Protein AF-A0AAD5S3K3-F1 (afdb_monomer_lite)

Sequence (196 aa):
MSADILSKPPIPPQQTPFTPPDTGQHVPLSAIPPQHDPLNHQQQPRWADSSSSDEHKKLSHRLLQLDYTEKLPLEAVPLVRHLLADLIRTTDALRRVRTDLDISYRDAKQAKDQVTPYKLEIARLTAENNHLHSDIIKLADERDARERRASQMARRLESQVADLRFMASQYAHRVEIEQKRVEESRQKAEEALAKL

Organism: NCBI:txid64517

pLDDT: mean 82.3, std 21.87, range [39.06, 98.75]

InterPro domains:
  IPR051877 Centriole and Basal Body Structural Protein [PTHR20544] (50-195)

Structure (mmCIF, N/CA/C/O backbone):
data_AF-A0AAD5S3K3-F1
#
_entry.id   AF-A0AAD5S3K3-F1
#
loop_
_atom_site.group_PDB
_atom_site.id
_atom_site.type_symbol
_atom_site.label_atom_id
_atom_site.label_alt_id
_atom_site.label_comp_id
_atom_site.label_asym_id
_atom_site.label_entity_id
_atom_site.label_seq_id
_atom_site.pdbx_PDB_ins_code
_atom_site.Cartn_x
_atom_site.Cartn_y
_atom_site.Cartn_z
_atom_site.occupancy
_atom_site.B_iso_or_equiv
_atom_site.auth_seq_id
_atom_site.auth_comp_id
_atom_site.auth_asym_id
_atom_site.auth_atom_id
_atom_site.pdbx_PDB_model_num
ATOM 1 N N . MET A 1 1 ? -10.609 23.664 39.325 1.00 44.19 1 MET A N 1
ATOM 2 C CA . MET A 1 1 ? -9.762 24.418 38.379 1.00 44.19 1 MET A CA 1
ATOM 3 C C . MET A 1 1 ? -8.649 23.496 37.909 1.00 44.19 1 MET A C 1
ATOM 5 O O . MET A 1 1 ? -7.617 23.419 38.557 1.00 44.19 1 MET A O 1
ATOM 9 N N . SER A 1 2 ? -8.879 22.750 36.832 1.00 42.28 2 SER A N 1
ATOM 10 C CA . SER A 1 2 ? -7.833 21.976 36.156 1.00 42.28 2 SER A CA 1
ATOM 11 C C . SER A 1 2 ? -8.146 22.070 34.674 1.00 42.28 2 SER A C 1
ATOM 13 O O . SER A 1 2 ? -9.190 21.599 34.235 1.00 42.28 2 SER A O 1
ATOM 15 N N . ALA A 1 3 ? -7.318 22.845 33.983 1.00 44.66 3 ALA A N 1
ATOM 16 C CA . ALA A 1 3 ? -7.514 23.250 32.607 1.00 44.66 3 ALA A CA 1
ATOM 17 C C . ALA A 1 3 ? -7.215 22.102 31.639 1.00 44.66 3 ALA A C 1
ATOM 19 O O . ALA A 1 3 ? -6.329 21.280 31.877 1.00 44.66 3 ALA A O 1
ATOM 20 N N . ASP A 1 4 ? -7.985 22.113 30.557 1.00 47.34 4 ASP A N 1
ATOM 21 C CA . ASP A 1 4 ? -7.918 21.272 29.373 1.00 47.34 4 ASP A CA 1
ATOM 22 C C . ASP A 1 4 ? -6.494 20.969 28.894 1.00 47.34 4 ASP A C 1
ATOM 24 O O . ASP A 1 4 ? -5.753 21.850 28.455 1.00 47.34 4 ASP A O 1
ATOM 28 N N . ILE A 1 5 ? -6.148 19.681 28.878 1.00 48.06 5 ILE A N 1
ATOM 29 C CA . ILE A 1 5 ? -5.064 19.169 28.040 1.00 48.06 5 ILE A CA 1
ATOM 30 C C . ILE A 1 5 ? -5.692 18.862 26.682 1.00 48.06 5 ILE A C 1
ATOM 32 O O . ILE A 1 5 ? -6.222 17.780 26.432 1.00 48.06 5 ILE A O 1
ATOM 36 N N . LEU A 1 6 ? -5.676 19.879 25.824 1.00 46.81 6 LEU A N 1
ATOM 37 C CA . LEU A 1 6 ? -6.082 19.820 24.429 1.00 46.81 6 LEU A CA 1
ATOM 38 C C . LEU A 1 6 ? -5.172 18.824 23.686 1.00 46.81 6 LEU A C 1
ATOM 40 O O . LEU A 1 6 ? -4.067 19.163 23.260 1.00 46.81 6 LEU A O 1
ATOM 44 N N . SER A 1 7 ? -5.628 17.576 23.568 1.00 48.81 7 SER A N 1
ATOM 45 C CA . SER A 1 7 ? -4.965 16.530 22.787 1.00 48.81 7 SER A CA 1
ATOM 46 C C . SER A 1 7 ? -5.093 16.871 21.303 1.00 48.81 7 SER A C 1
ATOM 48 O O . SER A 1 7 ? -6.134 16.679 20.674 1.00 48.81 7 SER A O 1
ATOM 50 N N . LYS A 1 8 ? -4.042 17.487 20.767 1.00 52.31 8 LYS A N 1
ATOM 51 C CA . LYS A 1 8 ? -3.925 17.867 19.361 1.00 52.31 8 LYS A CA 1
ATOM 52 C C . LYS A 1 8 ? -3.814 16.580 18.521 1.00 52.31 8 LYS A C 1
ATOM 54 O O . LYS A 1 8 ? -2.987 15.734 18.863 1.00 52.31 8 LYS A O 1
ATOM 59 N N . PRO A 1 9 ? -4.613 16.397 17.453 1.00 57.91 9 PRO A N 1
ATOM 60 C CA . PRO A 1 9 ? -4.552 15.188 16.636 1.00 57.91 9 PRO A CA 1
ATOM 61 C C . PRO A 1 9 ? -3.184 15.051 15.945 1.00 57.91 9 PRO A C 1
ATOM 63 O O . PRO A 1 9 ? -2.544 16.069 15.652 1.00 57.91 9 PRO A O 1
ATOM 66 N N . PRO A 1 10 ? -2.725 13.812 15.680 1.00 53.84 10 PRO A N 1
ATOM 67 C CA . PRO A 1 10 ? -1.446 13.569 15.031 1.00 53.84 10 PRO A CA 1
ATOM 68 C C . PRO A 1 10 ? -1.464 14.184 13.632 1.00 53.84 10 PRO A C 1
ATOM 70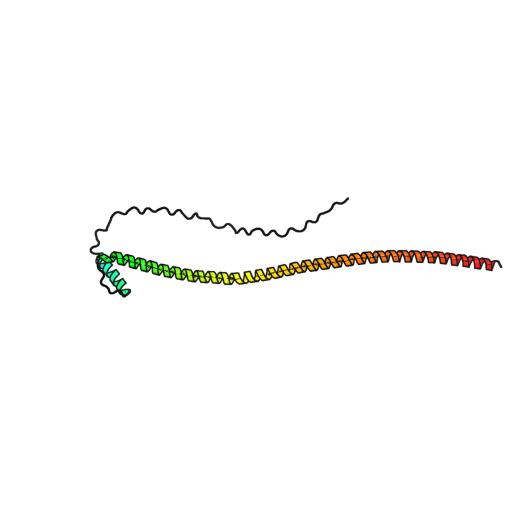 O O . PRO A 1 10 ? -2.366 13.944 12.830 1.00 53.84 10 PRO A O 1
ATOM 73 N N . ILE A 1 11 ? -0.466 15.023 13.367 1.00 55.50 11 ILE A N 1
ATOM 74 C CA . ILE A 1 11 ? -0.255 15.668 12.074 1.00 55.50 11 ILE A CA 1
ATOM 75 C C . ILE A 1 11 ? -0.030 14.547 11.041 1.00 55.50 11 ILE A C 1
ATOM 77 O O . ILE A 1 11 ? 0.817 13.684 11.288 1.00 55.50 11 ILE A O 1
ATOM 81 N N . PRO A 1 12 ? -0.765 14.517 9.913 1.00 58.84 12 PRO A N 1
ATOM 82 C CA . PRO A 1 12 ? -0.510 13.541 8.858 1.00 58.84 12 PRO A CA 1
ATOM 83 C C . PRO A 1 12 ? 0.934 13.700 8.362 1.00 58.84 12 PRO A C 1
ATOM 85 O O . PRO A 1 12 ? 1.428 14.832 8.333 1.00 58.84 12 PRO A O 1
ATOM 88 N N . PRO A 1 13 ? 1.631 12.616 7.973 1.00 49.97 13 PRO A N 1
ATOM 89 C CA . PRO A 1 13 ? 2.975 12.736 7.429 1.00 49.97 13 PRO A CA 1
ATOM 90 C C . PRO A 1 13 ? 2.912 13.663 6.215 1.00 49.97 13 PRO A C 1
ATOM 92 O O . PRO A 1 13 ? 2.306 13.334 5.195 1.00 49.97 13 PRO A O 1
ATOM 95 N N . GLN A 1 14 ? 3.485 14.861 6.357 1.00 47.44 14 GLN A N 1
ATOM 96 C CA . GLN A 1 14 ? 3.647 15.771 5.238 1.00 47.44 14 GLN A CA 1
ATOM 97 C C . GLN A 1 14 ? 4.485 15.032 4.203 1.00 47.44 14 GLN A C 1
ATOM 99 O O . GLN A 1 14 ? 5.619 14.643 4.481 1.00 47.44 14 GLN A O 1
ATOM 104 N N . GLN A 1 15 ? 3.900 14.802 3.030 1.00 45.19 15 GLN A N 1
ATOM 105 C CA . GLN A 1 15 ? 4.637 14.375 1.855 1.00 45.19 15 GLN A CA 1
ATOM 106 C C . GLN A 1 15 ? 5.642 15.486 1.556 1.00 45.19 15 GLN A C 1
ATOM 108 O O . GLN A 1 15 ? 5.301 16.513 0.971 1.00 45.19 15 GLN A O 1
ATOM 113 N N . THR A 1 16 ? 6.872 15.321 2.032 1.00 51.53 16 THR A N 1
ATOM 114 C CA . THR A 1 16 ? 7.981 16.168 1.616 1.00 51.53 16 THR A CA 1
ATOM 115 C C . THR A 1 16 ? 8.111 16.017 0.104 1.00 51.53 16 THR A C 1
ATOM 117 O O . THR A 1 16 ? 8.135 14.874 -0.370 1.00 51.53 16 THR A O 1
ATOM 120 N N . PRO A 1 17 ? 8.192 17.117 -0.664 1.00 44.91 17 PRO A N 1
ATOM 121 C CA . PRO A 1 17 ? 8.503 17.031 -2.079 1.00 44.91 17 PRO A CA 1
ATOM 122 C C . PRO A 1 17 ? 9.791 16.229 -2.217 1.00 44.91 17 PRO A C 1
ATOM 124 O O . PRO A 1 17 ? 10.783 16.524 -1.551 1.00 44.91 17 PRO A O 1
ATOM 127 N N . PHE A 1 18 ? 9.751 15.182 -3.031 1.00 43.97 18 PHE A N 1
ATOM 128 C CA . PHE A 1 18 ? 10.915 14.373 -3.346 1.00 43.97 18 PHE A CA 1
ATOM 129 C C . PHE A 1 18 ? 11.898 15.272 -4.108 1.00 43.97 18 PHE A C 1
ATOM 131 O O . PHE A 1 18 ? 11.787 15.440 -5.320 1.00 43.97 18 PHE A O 1
ATOM 138 N N . THR A 1 19 ? 12.813 15.928 -3.398 1.00 51.69 19 THR A N 1
ATOM 139 C CA . THR A 1 19 ? 13.957 16.599 -4.014 1.00 51.69 19 THR A CA 1
ATOM 140 C C . THR A 1 19 ? 14.969 15.520 -4.383 1.00 51.69 19 THR A C 1
ATOM 142 O O . THR A 1 19 ? 15.459 14.833 -3.481 1.00 51.69 19 THR A O 1
ATOM 145 N N . PRO A 1 20 ? 15.256 15.314 -5.680 1.00 54.66 20 PRO A N 1
ATOM 146 C CA . PRO A 1 20 ? 16.268 14.356 -6.097 1.00 54.66 20 PRO A CA 1
ATOM 147 C C . PRO A 1 20 ? 17.649 14.777 -5.566 1.00 54.66 20 PRO A C 1
ATOM 149 O O . PRO A 1 20 ? 17.893 15.974 -5.390 1.00 54.66 20 PRO A O 1
ATOM 152 N N . PRO A 1 21 ? 18.555 13.818 -5.304 1.00 47.62 21 PRO A N 1
ATOM 153 C CA . PRO A 1 21 ? 19.915 14.128 -4.896 1.00 47.62 21 PRO A CA 1
ATOM 154 C C . PRO A 1 21 ? 20.629 14.882 -6.021 1.00 47.62 21 PRO A C 1
ATOM 156 O O . PRO A 1 21 ? 20.781 14.377 -7.133 1.00 47.62 21 PRO A O 1
ATOM 159 N N . ASP A 1 22 ? 21.055 16.102 -5.699 1.00 50.47 22 ASP A N 1
ATOM 160 C CA . ASP A 1 22 ? 21.984 16.907 -6.482 1.00 50.47 22 ASP A CA 1
ATOM 161 C C . ASP A 1 22 ? 23.329 16.172 -6.528 1.00 50.47 22 ASP A C 1
ATOM 163 O O . ASP A 1 22 ? 24.124 16.163 -5.587 1.00 50.47 22 ASP A O 1
ATOM 167 N N . THR A 1 23 ? 23.532 15.413 -7.596 1.00 49.34 23 THR A N 1
ATOM 168 C CA . THR A 1 23 ? 24.811 14.799 -7.927 1.00 49.34 23 THR A CA 1
ATOM 169 C C . THR A 1 23 ? 24.951 14.852 -9.431 1.00 49.34 23 THR A C 1
ATOM 171 O O . THR A 1 23 ? 24.444 13.999 -10.154 1.00 49.34 23 THR A O 1
ATOM 174 N N . GLY A 1 24 ? 25.637 15.881 -9.910 1.00 41.97 24 GLY A N 1
ATOM 175 C CA . GLY A 1 24 ? 26.003 15.957 -11.314 1.00 41.97 24 GLY A CA 1
ATOM 176 C C . GLY A 1 24 ? 26.212 17.381 -11.767 1.00 41.97 24 GLY A C 1
ATOM 177 O O . GLY A 1 24 ? 25.356 17.945 -12.433 1.00 41.97 24 GLY A O 1
ATOM 178 N N . GLN A 1 25 ? 27.361 17.928 -11.378 1.00 42.56 25 GLN A N 1
ATOM 179 C CA . GLN A 1 25 ? 28.081 19.012 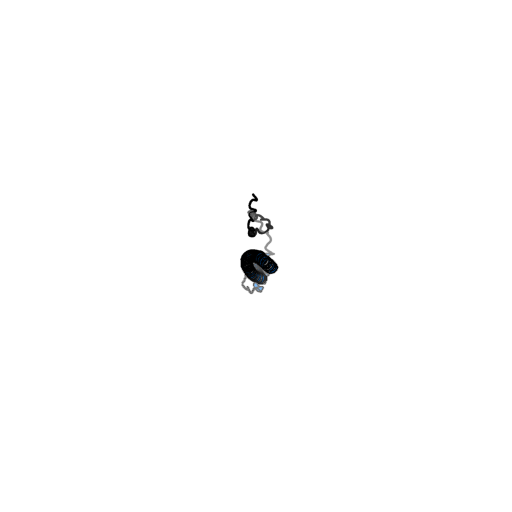-12.041 1.00 42.56 25 GLN A CA 1
ATOM 180 C C . GLN A 1 25 ? 27.477 19.388 -13.402 1.00 42.56 25 GLN A C 1
ATOM 182 O O . GLN A 1 25 ? 27.684 18.706 -14.406 1.00 42.56 25 GLN A O 1
ATOM 187 N N . HIS A 1 26 ? 26.762 20.512 -13.434 1.00 40.44 26 HIS A N 1
ATOM 188 C CA . HIS A 1 26 ? 26.520 21.232 -14.671 1.00 40.44 26 HIS A CA 1
ATOM 189 C C . HIS A 1 26 ? 27.881 21.725 -15.164 1.00 40.44 26 HIS A C 1
ATOM 191 O O . HIS A 1 26 ? 28.369 22.785 -14.775 1.00 40.44 26 HIS A O 1
ATOM 197 N N . VAL A 1 27 ? 28.524 20.913 -15.999 1.00 51.59 27 VAL A N 1
ATOM 198 C CA . VAL A 1 27 ? 29.587 21.387 -16.873 1.00 51.59 27 VAL A CA 1
ATOM 199 C C . VAL A 1 27 ? 28.895 22.358 -17.831 1.00 51.59 27 VAL A C 1
ATOM 201 O O . VAL A 1 27 ? 27.982 21.937 -18.549 1.00 51.59 27 VAL A O 1
ATOM 204 N N . PRO A 1 28 ? 29.227 23.661 -17.824 1.00 47.06 28 PRO A N 1
ATOM 205 C CA . PRO A 1 28 ? 28.701 24.560 -18.833 1.00 47.06 28 PRO A CA 1
ATOM 206 C C . PRO A 1 28 ? 29.144 24.015 -20.186 1.00 47.06 28 PRO A C 1
ATOM 208 O O . PRO A 1 28 ? 30.336 23.772 -20.395 1.00 47.06 28 PRO A O 1
ATOM 211 N N . LEU A 1 29 ? 28.164 23.780 -21.067 1.00 40.94 29 LEU A N 1
ATOM 212 C CA . LEU A 1 29 ? 28.399 23.446 -22.461 1.00 40.94 29 LEU A CA 1
ATOM 213 C C . LEU A 1 29 ? 29.378 24.491 -22.975 1.00 40.94 29 LEU A C 1
ATOM 215 O O . LEU A 1 29 ? 29.080 25.686 -23.018 1.00 40.94 29 LEU A O 1
ATOM 219 N N . SER A 1 30 ? 30.595 24.019 -23.197 1.00 43.72 30 SER A N 1
ATOM 220 C CA . SER A 1 30 ? 31.745 24.825 -23.521 1.00 43.72 30 SER A CA 1
ATOM 221 C C . SER A 1 30 ? 31.349 25.690 -24.699 1.00 43.72 30 SER A C 1
ATOM 223 O O . SER A 1 30 ? 30.876 25.176 -25.714 1.00 43.72 30 SER A O 1
ATOM 225 N N . ALA A 1 31 ? 31.512 27.001 -24.539 1.00 41.72 31 ALA A N 1
ATOM 226 C CA . ALA A 1 31 ? 31.626 27.898 -25.665 1.00 41.72 31 ALA A CA 1
ATOM 227 C C . ALA A 1 31 ? 32.596 27.231 -26.638 1.00 41.72 31 ALA A C 1
ATOM 229 O O . ALA A 1 31 ? 33.776 27.081 -26.327 1.00 41.72 31 ALA A O 1
ATOM 230 N N . ILE A 1 32 ? 32.068 26.736 -27.755 1.00 43.28 32 ILE A N 1
ATOM 231 C CA . ILE A 1 32 ? 32.880 26.282 -28.870 1.00 43.28 32 ILE A CA 1
ATOM 232 C C . ILE A 1 32 ? 33.626 27.548 -29.293 1.00 43.28 32 ILE A C 1
ATOM 234 O O . ILE A 1 32 ? 32.975 28.494 -29.748 1.00 43.28 32 ILE A O 1
ATOM 238 N N . PRO A 1 33 ? 34.948 27.645 -29.073 1.00 47.97 33 PRO A N 1
ATOM 239 C CA . PRO A 1 33 ? 35.683 28.757 -29.634 1.00 47.97 33 PRO A CA 1
ATOM 240 C C . PRO A 1 33 ? 35.519 28.658 -31.155 1.00 47.97 33 PRO A C 1
ATOM 242 O O . PRO A 1 33 ? 35.589 27.547 -31.692 1.00 47.97 33 PRO A O 1
ATOM 245 N N . PRO A 1 34 ? 35.305 29.768 -31.879 1.00 45.53 34 PRO A N 1
ATOM 246 C CA . PRO A 1 34 ? 35.515 29.742 -33.310 1.00 45.53 34 PRO A CA 1
ATOM 247 C C . PRO A 1 34 ? 37.000 29.437 -33.495 1.00 45.53 34 PRO A C 1
ATOM 249 O O . PRO A 1 34 ? 37.853 30.313 -33.343 1.00 45.53 34 PRO A O 1
ATOM 252 N N . GLN A 1 35 ? 37.331 28.178 -33.777 1.00 41.22 35 GLN A N 1
ATOM 253 C CA . GLN A 1 35 ? 38.582 27.885 -34.443 1.00 41.22 35 GLN A CA 1
ATOM 254 C C . GLN A 1 35 ? 38.435 28.494 -35.832 1.00 41.22 35 GLN A C 1
ATOM 256 O O . GLN A 1 35 ? 37.884 27.908 -36.757 1.00 41.22 35 GLN A O 1
ATOM 261 N N . HIS A 1 36 ? 38.857 29.754 -35.919 1.00 44.69 36 HIS A N 1
ATOM 262 C CA . HIS A 1 36 ? 39.497 30.277 -37.102 1.00 44.69 36 HIS A CA 1
ATOM 263 C C . HIS A 1 36 ? 40.530 29.230 -37.516 1.00 44.69 36 HIS A C 1
ATOM 265 O O . HIS A 1 36 ? 41.624 29.186 -36.956 1.00 44.69 36 HIS A O 1
ATOM 271 N N . ASP A 1 37 ? 40.173 28.380 -38.472 1.00 39.16 37 ASP A N 1
ATOM 272 C CA . ASP A 1 37 ? 41.176 27.841 -39.366 1.00 39.16 37 ASP A CA 1
ATOM 273 C C . ASP A 1 37 ? 41.722 29.059 -40.117 1.00 39.16 37 ASP A C 1
ATOM 275 O O . ASP A 1 37 ? 40.977 29.716 -40.860 1.00 39.16 37 ASP A O 1
ATOM 279 N N . PRO A 1 38 ? 42.983 29.461 -39.885 1.00 40.69 38 PRO A N 1
ATOM 280 C CA . PRO A 1 38 ? 43.587 30.445 -40.750 1.00 40.69 38 PRO A CA 1
ATOM 281 C C . PRO A 1 38 ? 43.571 29.841 -42.149 1.00 40.69 38 PRO A C 1
ATOM 283 O O . PRO A 1 38 ? 43.919 28.675 -42.336 1.00 40.69 38 PRO A O 1
ATOM 286 N N . LEU A 1 39 ? 43.152 30.654 -43.117 1.00 44.75 39 LEU A N 1
ATOM 287 C CA . LEU A 1 39 ? 43.499 30.519 -44.523 1.00 44.75 39 LEU A CA 1
ATOM 288 C C . LEU A 1 39 ? 44.917 29.948 -44.643 1.00 44.75 39 LEU A C 1
ATOM 290 O O . LEU A 1 39 ? 45.896 30.692 -44.623 1.00 44.75 39 LEU A O 1
ATOM 294 N N . ASN A 1 40 ? 45.027 28.627 -44.782 1.00 39.06 40 ASN A N 1
ATOM 295 C CA . ASN A 1 40 ? 46.266 27.990 -45.167 1.00 39.06 40 ASN A CA 1
ATOM 296 C C . ASN A 1 40 ? 46.374 28.204 -46.672 1.00 39.06 40 ASN A C 1
ATOM 298 O O . ASN A 1 40 ? 45.995 27.361 -47.488 1.00 39.06 40 ASN A O 1
ATOM 302 N N . HIS A 1 41 ? 46.813 29.409 -47.032 1.00 51.06 41 HIS A N 1
ATOM 303 C CA . HIS A 1 41 ? 47.397 29.642 -48.331 1.00 51.06 41 HIS A CA 1
ATOM 304 C C . HIS A 1 41 ? 48.533 28.633 -48.503 1.00 51.06 41 HIS A C 1
ATOM 306 O O . HIS A 1 41 ? 49.592 28.736 -47.896 1.00 51.06 41 HIS A O 1
ATOM 312 N N . GLN A 1 42 ? 48.283 27.691 -49.407 1.00 49.72 42 GLN A N 1
ATOM 313 C CA . GLN A 1 42 ? 49.223 27.432 -50.480 1.00 49.72 42 GLN A CA 1
ATOM 314 C C . GLN A 1 42 ? 50.591 26.926 -50.021 1.00 49.72 42 GLN A C 1
ATOM 316 O O . GLN A 1 42 ? 51.605 27.600 -50.153 1.00 49.72 42 GLN A O 1
ATOM 321 N N . GLN A 1 43 ? 50.632 25.651 -49.646 1.00 41.84 43 GLN A N 1
ATOM 322 C CA . GLN A 1 43 ? 51.747 24.796 -50.045 1.00 41.84 43 GLN A CA 1
ATOM 323 C C . GLN A 1 43 ? 51.184 23.514 -50.651 1.00 41.84 43 GLN A C 1
ATOM 325 O O . GLN A 1 43 ? 50.954 22.514 -49.976 1.00 41.84 43 GLN A O 1
ATOM 330 N N . GLN A 1 44 ? 50.934 23.564 -51.962 1.00 42.00 44 GLN A N 1
ATOM 331 C CA . GLN A 1 44 ? 50.888 22.348 -52.766 1.00 42.00 44 GLN A CA 1
ATOM 332 C C . GLN A 1 44 ? 52.272 21.683 -52.692 1.00 42.00 44 GLN A C 1
ATOM 334 O O . GLN A 1 44 ? 53.268 22.341 -53.012 1.00 42.00 44 GLN A O 1
ATOM 339 N N . PRO A 1 45 ? 52.378 20.398 -52.316 1.00 40.44 45 PRO A N 1
ATOM 340 C CA . PRO A 1 45 ? 53.629 19.672 -52.439 1.00 40.44 45 PRO A CA 1
ATOM 341 C C . PRO A 1 45 ? 53.950 19.501 -53.926 1.00 40.44 45 PRO A C 1
ATOM 343 O O . PRO A 1 45 ? 53.295 18.756 -54.654 1.00 40.44 45 PRO A O 1
ATOM 346 N N . ARG A 1 46 ? 54.971 20.226 -54.380 1.00 40.50 46 ARG A N 1
ATOM 347 C CA . ARG A 1 46 ? 55.499 20.224 -55.748 1.00 40.50 46 ARG A CA 1
ATOM 348 C C . ARG A 1 46 ? 56.300 18.939 -56.036 1.00 40.50 46 ARG A C 1
ATOM 350 O O . ARG A 1 46 ? 57.496 19.022 -56.295 1.00 40.50 46 ARG A O 1
ATOM 357 N N . TRP A 1 47 ? 55.675 17.759 -55.938 1.00 48.97 47 TRP A N 1
ATOM 358 C CA . TRP A 1 47 ? 56.302 16.469 -56.302 1.00 48.97 47 TRP A CA 1
ATOM 359 C C . TRP A 1 47 ? 55.343 15.366 -56.812 1.00 48.97 47 TRP A C 1
ATOM 361 O O . TRP A 1 47 ? 55.730 14.203 -56.904 1.00 48.97 47 TRP A O 1
ATOM 371 N N . ALA A 1 48 ? 54.102 15.681 -57.194 1.00 44.88 48 ALA A N 1
ATOM 372 C CA . ALA A 1 48 ? 53.077 14.658 -57.443 1.00 44.88 48 ALA A CA 1
ATOM 373 C C . ALA A 1 48 ? 53.132 13.902 -58.790 1.00 44.88 48 ALA A C 1
ATOM 375 O O . ALA A 1 48 ? 52.236 13.100 -59.036 1.00 44.88 48 ALA A O 1
ATOM 376 N N . ASP A 1 49 ? 54.151 14.054 -59.636 1.00 50.03 49 ASP A N 1
ATOM 377 C CA . ASP A 1 49 ? 54.122 13.382 -60.951 1.00 50.03 49 ASP A CA 1
ATOM 378 C C . ASP A 1 49 ? 54.518 11.895 -60.925 1.00 50.03 49 ASP A C 1
ATOM 380 O O . ASP A 1 49 ? 54.228 11.173 -61.872 1.00 50.03 49 ASP A O 1
ATOM 384 N N . SER A 1 50 ? 55.089 11.377 -59.827 1.00 45.50 50 SER A N 1
ATOM 385 C CA . SER A 1 50 ? 55.311 9.921 -59.664 1.00 45.50 50 SER A CA 1
ATOM 386 C C . SER A 1 50 ? 54.355 9.239 -58.677 1.00 45.50 50 SER A C 1
ATOM 388 O O . SER A 1 50 ? 54.055 8.064 -58.848 1.00 45.50 50 SER A O 1
ATOM 390 N N . SER A 1 51 ? 53.798 9.964 -57.698 1.00 56.16 51 SER A N 1
ATOM 391 C CA . SER A 1 51 ? 52.856 9.404 -56.705 1.00 56.16 51 SER A CA 1
ATOM 392 C C . SER A 1 51 ? 51.407 9.325 -57.223 1.00 56.16 51 SER A C 1
ATOM 394 O O . SER A 1 51 ? 50.644 8.438 -56.843 1.00 56.16 51 SER A O 1
ATOM 396 N N . SER A 1 52 ? 51.026 10.211 -58.155 1.00 62.97 52 SER A N 1
ATOM 397 C CA . SER A 1 52 ? 49.667 10.278 -58.722 1.00 62.97 52 SER A CA 1
ATOM 398 C C . SER A 1 52 ? 49.260 8.999 -59.472 1.00 62.97 52 SER A C 1
ATOM 400 O O . SER A 1 52 ? 48.113 8.565 -59.383 1.00 62.97 52 SER A O 1
ATOM 402 N N . SER A 1 53 ? 50.212 8.334 -60.143 1.00 75.06 53 SER A N 1
ATOM 403 C CA . SER A 1 53 ? 49.969 7.065 -60.850 1.00 75.06 53 SER A CA 1
ATOM 404 C C . SER A 1 53 ? 49.652 5.916 -59.888 1.00 75.06 53 SER A C 1
ATOM 406 O O . SER A 1 53 ? 48.741 5.125 -60.137 1.00 75.06 53 SER A O 1
ATOM 408 N N . ASP A 1 54 ? 50.358 5.835 -58.760 1.00 80.38 54 ASP A N 1
ATOM 409 C CA . ASP A 1 54 ? 50.150 4.768 -57.780 1.00 80.38 54 ASP A CA 1
ATOM 410 C C . ASP A 1 54 ? 48.860 4.975 -56.982 1.00 80.38 54 ASP A C 1
ATOM 412 O O . ASP A 1 54 ? 48.125 4.018 -56.735 1.00 80.38 54 ASP A O 1
ATOM 416 N N . GLU A 1 55 ? 48.521 6.220 -56.645 1.00 81.62 55 GLU A N 1
ATOM 417 C CA . GLU A 1 55 ? 47.233 6.558 -56.030 1.00 81.62 55 GLU A CA 1
ATOM 418 C C . GLU A 1 55 ? 46.054 6.332 -56.992 1.00 81.62 55 GLU A C 1
ATOM 420 O O . GLU A 1 55 ? 45.019 5.800 -56.579 1.00 81.62 55 GLU A O 1
ATOM 425 N N . HIS A 1 56 ? 46.221 6.638 -58.285 1.00 85.88 56 HIS A N 1
ATOM 426 C CA . HIS A 1 56 ? 45.237 6.327 -59.330 1.00 85.88 56 HIS A CA 1
ATOM 427 C C . HIS A 1 56 ? 45.003 4.816 -59.451 1.00 85.88 56 HIS A C 1
ATOM 429 O O . HIS A 1 56 ? 43.850 4.377 -59.445 1.00 85.88 56 HIS A O 1
ATOM 435 N N . LYS A 1 57 ? 46.067 3.999 -59.470 1.00 86.62 57 LYS A N 1
ATOM 436 C CA . LYS A 1 57 ? 45.960 2.529 -59.511 1.00 86.62 57 LYS A CA 1
ATOM 437 C C . LYS A 1 57 ? 45.290 1.960 -58.262 1.00 86.62 57 LYS A C 1
ATOM 439 O O . LYS A 1 57 ? 44.425 1.097 -58.390 1.00 86.62 57 LYS A O 1
ATOM 444 N N . LYS A 1 58 ? 45.647 2.439 -57.064 1.00 88.88 58 LYS A N 1
ATOM 445 C CA . LYS A 1 58 ? 45.027 1.998 -55.799 1.00 88.88 58 LYS A CA 1
ATOM 446 C C . LYS A 1 58 ? 43.538 2.326 -55.758 1.00 88.88 58 LYS A C 1
ATOM 448 O O . LYS A 1 58 ? 42.737 1.467 -55.393 1.00 88.88 58 LYS A O 1
ATOM 453 N N . LEU A 1 59 ? 43.161 3.547 -56.146 1.00 89.88 59 LEU A N 1
ATOM 454 C CA . LEU A 1 59 ? 41.761 3.961 -56.197 1.00 89.88 59 LEU A CA 1
ATOM 455 C C . LEU A 1 59 ? 40.989 3.164 -57.253 1.00 89.88 59 LEU A C 1
ATOM 457 O O . LEU A 1 59 ? 39.919 2.652 -56.946 1.00 89.88 59 LEU A O 1
ATOM 461 N N . SER A 1 60 ? 41.556 2.986 -58.447 1.00 87.81 60 SER A N 1
ATOM 462 C CA . SER A 1 60 ? 40.948 2.191 -59.522 1.00 87.81 60 SER A CA 1
ATOM 463 C C . SER A 1 60 ? 40.767 0.728 -59.118 1.00 87.81 60 SER A C 1
ATOM 465 O O . SER A 1 60 ? 39.715 0.152 -59.360 1.00 87.81 60 SER A O 1
ATOM 467 N N . HIS A 1 61 ? 41.750 0.130 -58.437 1.00 90.31 61 HIS A N 1
ATOM 468 C CA . HIS A 1 61 ? 41.631 -1.231 -57.913 1.00 90.31 61 HIS A CA 1
ATOM 469 C C . HIS A 1 61 ? 40.535 -1.340 -56.846 1.00 90.31 61 HIS A C 1
ATOM 471 O O . HIS A 1 61 ? 39.759 -2.288 -56.853 1.00 90.31 61 HIS A O 1
ATOM 477 N N . ARG A 1 62 ? 40.431 -0.354 -55.951 1.00 90.31 62 ARG A N 1
ATOM 478 C CA . ARG A 1 62 ? 39.401 -0.323 -54.905 1.00 90.31 62 ARG A CA 1
ATOM 479 C C . ARG A 1 62 ? 37.998 -0.084 -55.462 1.00 90.31 62 ARG A C 1
ATOM 481 O O . ARG A 1 62 ? 37.044 -0.653 -54.953 1.00 90.31 62 ARG A O 1
ATOM 488 N N . LEU A 1 63 ? 37.872 0.737 -56.501 1.00 90.94 63 LEU A N 1
ATOM 489 C CA . LEU A 1 63 ? 36.627 0.935 -57.242 1.00 90.94 63 LEU A CA 1
ATOM 490 C C . LEU A 1 63 ? 36.232 -0.335 -58.001 1.00 90.94 63 LEU A C 1
ATOM 492 O O . LEU A 1 63 ? 35.076 -0.734 -57.935 1.00 90.94 63 LEU A O 1
ATOM 496 N N . LEU A 1 64 ? 37.198 -1.027 -58.609 1.00 90.44 64 LEU A N 1
ATOM 497 C CA . LEU A 1 64 ? 36.975 -2.320 -59.253 1.00 90.44 64 LEU A CA 1
ATOM 498 C C . LEU A 1 64 ? 36.506 -3.393 -58.258 1.00 90.44 64 LEU A C 1
ATOM 500 O O . LEU A 1 64 ? 35.639 -4.186 -58.591 1.00 90.44 64 LEU A O 1
ATOM 504 N N . GLN A 1 65 ? 37.027 -3.397 -57.026 1.00 91.44 65 GLN A N 1
ATOM 505 C CA . GLN A 1 65 ? 36.535 -4.266 -55.941 1.00 91.44 65 GLN A CA 1
ATOM 506 C C . GLN A 1 65 ? 35.096 -3.946 -55.502 1.00 91.44 65 GLN A C 1
ATOM 508 O O . GLN A 1 65 ? 34.464 -4.765 -54.842 1.00 91.44 65 GLN A O 1
ATOM 513 N N . LEU A 1 66 ? 34.603 -2.751 -55.825 1.00 90.25 66 LEU A N 1
ATOM 514 C CA . LEU A 1 66 ? 33.225 -2.311 -55.606 1.00 90.25 66 LEU A CA 1
ATOM 515 C C . LEU A 1 66 ? 32.389 -2.411 -56.898 1.00 90.25 66 LEU A C 1
ATOM 517 O O . LEU A 1 66 ? 31.333 -1.791 -56.983 1.00 90.25 66 LEU A O 1
ATOM 521 N N . ASP A 1 67 ? 32.884 -3.152 -57.897 1.00 90.69 67 ASP A N 1
ATOM 522 C CA . ASP A 1 67 ? 32.285 -3.369 -59.219 1.00 90.69 67 ASP A CA 1
ATOM 523 C C . ASP A 1 67 ? 32.123 -2.104 -60.088 1.00 90.69 67 ASP A C 1
ATOM 525 O O . ASP A 1 67 ? 31.402 -2.106 -61.087 1.00 90.69 67 ASP A O 1
ATOM 529 N N . TYR A 1 68 ? 32.849 -1.024 -59.780 1.00 91.50 68 TYR A N 1
ATOM 530 C CA . TYR A 1 68 ? 32.938 0.145 -60.657 1.00 91.50 68 TYR A CA 1
ATOM 531 C C . TYR A 1 68 ? 34.018 -0.072 -61.726 1.00 91.50 68 TYR A C 1
ATOM 533 O O . TYR A 1 68 ? 35.217 -0.021 -61.445 1.00 91.50 68 TYR A O 1
ATOM 541 N N . THR A 1 69 ? 33.598 -0.287 -62.976 1.00 88.38 69 THR A N 1
ATOM 542 C CA . THR A 1 69 ? 34.489 -0.591 -64.116 1.00 88.38 69 THR A CA 1
ATOM 543 C C . THR A 1 69 ? 34.772 0.605 -65.036 1.00 88.38 69 THR A C 1
ATOM 545 O O . THR A 1 69 ? 35.400 0.451 -66.085 1.00 88.38 69 THR A O 1
ATOM 548 N N . GLU A 1 70 ? 34.281 1.797 -64.694 1.00 86.94 70 GLU A N 1
ATOM 549 C CA . GLU A 1 70 ? 34.406 2.999 -65.525 1.00 86.94 70 GLU A CA 1
ATOM 550 C C . GLU A 1 70 ? 35.837 3.565 -65.538 1.00 86.94 70 GLU A C 1
ATOM 552 O O . GLU A 1 70 ? 36.576 3.500 -64.552 1.00 86.94 70 GLU A O 1
ATOM 557 N N . LYS A 1 71 ? 36.249 4.148 -66.673 1.00 83.44 71 LYS A N 1
ATOM 558 C CA . LYS A 1 71 ? 37.582 4.753 -66.818 1.00 83.44 71 LYS A CA 1
ATOM 559 C C . LYS A 1 71 ? 37.650 6.079 -66.055 1.00 83.44 71 LYS A C 1
ATOM 561 O O . LYS A 1 71 ? 36.997 7.044 -66.440 1.00 83.44 71 LYS A O 1
ATOM 566 N N . LEU A 1 72 ? 38.494 6.141 -65.026 1.00 84.38 72 LEU A N 1
ATOM 567 C CA . LEU A 1 72 ? 38.683 7.332 -64.196 1.00 84.38 72 LEU A CA 1
ATOM 568 C C . LEU A 1 72 ? 39.787 8.256 -64.761 1.00 84.38 72 LEU A C 1
ATOM 570 O O . LEU A 1 72 ? 40.940 7.818 -64.849 1.00 84.38 72 LEU A O 1
ATOM 574 N N . PRO A 1 73 ? 39.494 9.527 -65.104 1.00 87.12 73 PRO A N 1
ATOM 575 C CA . PRO A 1 73 ? 40.526 10.494 -65.476 1.00 87.12 73 PRO A CA 1
ATOM 576 C C . PRO A 1 73 ? 41.405 10.878 -64.274 1.00 87.12 73 PRO A C 1
ATOM 578 O O . PRO A 1 73 ? 40.929 10.972 -63.142 1.00 87.12 73 PRO A O 1
ATOM 581 N N . LEU A 1 74 ? 42.693 11.140 -64.527 1.00 84.94 74 LEU A N 1
ATOM 582 C CA . LEU A 1 74 ? 43.694 11.478 -63.498 1.00 84.94 74 LEU A CA 1
ATOM 583 C C . LEU A 1 74 ? 43.313 12.717 -62.668 1.00 84.94 74 LEU A C 1
ATOM 585 O O . LEU A 1 74 ? 43.568 12.756 -61.468 1.00 84.94 74 LEU A O 1
ATOM 589 N N . GLU A 1 75 ? 42.641 13.692 -63.279 1.00 88.81 75 GLU A N 1
ATOM 590 C CA . GLU A 1 75 ? 42.204 14.934 -62.626 1.00 88.81 75 GLU A CA 1
ATOM 591 C C . GLU A 1 75 ? 41.097 14.710 -61.580 1.00 88.81 75 GLU A C 1
ATOM 593 O O . GLU A 1 75 ? 40.999 15.452 -60.604 1.00 88.81 75 GLU A O 1
ATOM 598 N N . ALA A 1 76 ? 40.284 13.659 -61.742 1.00 87.25 76 ALA A N 1
ATOM 599 C CA . ALA A 1 76 ? 39.165 13.353 -60.848 1.00 87.25 76 ALA A CA 1
ATOM 600 C C . ALA A 1 76 ? 39.568 12.504 -59.628 1.00 87.25 76 ALA A C 1
ATOM 602 O O . ALA A 1 76 ? 38.808 12.416 -58.660 1.00 87.25 76 ALA A O 1
ATOM 603 N N . VAL A 1 77 ? 40.768 11.906 -59.639 1.00 88.69 77 VAL A N 1
ATOM 604 C CA . VAL A 1 77 ? 41.309 11.058 -58.558 1.00 88.69 77 VAL A CA 1
ATOM 605 C C . VAL A 1 77 ? 41.178 11.680 -57.165 1.00 88.69 77 VAL A C 1
ATOM 607 O O . VAL A 1 77 ? 40.647 11.003 -56.278 1.00 88.69 77 VAL A O 1
ATOM 610 N N . PRO A 1 78 ? 41.617 12.932 -56.909 1.00 88.56 78 PRO A N 1
ATOM 611 C CA . PRO A 1 78 ? 41.516 13.505 -55.574 1.00 88.56 78 PRO A CA 1
ATOM 612 C C . PRO A 1 78 ? 40.062 13.621 -55.116 1.00 88.56 78 PRO A C 1
ATOM 614 O O . PRO A 1 78 ? 39.769 13.256 -53.982 1.00 88.56 78 PRO A O 1
ATOM 617 N N . LEU A 1 79 ? 39.140 14.069 -55.969 1.00 90.94 79 LEU A N 1
ATOM 618 C CA . LEU A 1 79 ? 37.733 14.233 -55.597 1.00 90.94 79 LEU A CA 1
ATOM 619 C C . LEU A 1 79 ? 37.072 12.885 -55.280 1.00 90.94 79 LEU A C 1
ATOM 621 O O . LEU A 1 79 ? 36.479 12.725 -54.214 1.00 90.94 79 LEU A O 1
ATOM 625 N N . VAL A 1 80 ? 37.235 11.897 -56.163 1.00 92.62 80 VAL A N 1
ATOM 626 C CA . VAL A 1 80 ? 36.650 10.559 -55.984 1.00 92.62 80 VAL A CA 1
ATOM 627 C C . VAL A 1 80 ? 37.206 9.874 -54.735 1.00 92.62 80 VAL A C 1
ATOM 629 O O . VAL A 1 80 ? 36.459 9.223 -54.007 1.00 92.62 80 VAL A O 1
ATOM 632 N N . ARG A 1 81 ? 38.488 10.081 -54.412 1.00 89.81 81 ARG A N 1
ATOM 633 C CA . ARG A 1 81 ? 39.083 9.586 -53.163 1.00 89.81 81 ARG A CA 1
ATOM 634 C C . ARG A 1 81 ? 38.401 10.171 -51.923 1.00 89.81 81 ARG A C 1
ATOM 636 O O . ARG A 1 81 ? 38.128 9.419 -50.989 1.00 89.81 81 ARG A O 1
ATOM 643 N N . HIS A 1 82 ? 38.148 11.481 -51.891 1.00 94.06 82 HIS A N 1
ATOM 644 C CA . HIS A 1 82 ? 37.470 12.114 -50.752 1.00 94.06 82 HIS A CA 1
ATOM 645 C C . HIS A 1 82 ? 36.020 11.637 -50.637 1.00 94.06 82 HIS A C 1
ATOM 647 O O . HIS A 1 82 ? 35.608 11.241 -49.552 1.00 94.06 82 HIS A O 1
ATOM 653 N N . LEU A 1 83 ? 35.289 11.563 -51.754 1.00 93.88 83 LEU A N 1
ATOM 654 C CA . LEU A 1 83 ? 33.911 11.064 -51.767 1.00 93.88 83 LEU A CA 1
ATOM 655 C C . LEU A 1 83 ? 33.818 9.611 -51.290 1.00 93.88 83 LEU A C 1
ATOM 657 O O . LEU A 1 83 ? 32.956 9.283 -50.478 1.00 93.88 83 LEU A O 1
ATOM 661 N N . LEU A 1 84 ? 34.730 8.744 -51.737 1.00 91.56 84 LEU A N 1
ATOM 662 C CA . LEU A 1 84 ? 34.784 7.359 -51.275 1.00 91.56 84 LEU A CA 1
ATOM 663 C C . LEU A 1 84 ? 35.108 7.279 -49.776 1.00 91.56 84 LEU A C 1
ATOM 665 O O . LEU A 1 84 ? 34.500 6.488 -49.058 1.00 91.56 84 LEU A O 1
ATOM 669 N N . ALA A 1 85 ? 36.037 8.104 -49.285 1.00 93.44 85 ALA A N 1
ATOM 670 C CA . ALA A 1 85 ? 36.364 8.164 -47.862 1.00 93.44 85 ALA A CA 1
ATOM 671 C C . ALA A 1 85 ? 35.175 8.649 -47.014 1.00 93.44 85 ALA A C 1
ATOM 673 O O . ALA A 1 85 ? 34.900 8.075 -45.959 1.00 93.44 85 ALA A O 1
ATOM 674 N N . ASP A 1 86 ? 34.442 9.658 -47.484 1.00 96.56 86 ASP A N 1
ATOM 675 C CA . ASP A 1 86 ? 33.241 10.169 -46.824 1.00 96.56 86 ASP A CA 1
ATOM 676 C C . ASP A 1 86 ? 32.103 9.140 -46.839 1.00 96.56 86 ASP A C 1
ATOM 678 O O . ASP A 1 86 ? 31.428 8.952 -45.824 1.00 96.56 86 ASP A O 1
ATOM 682 N N . LEU A 1 87 ? 31.922 8.407 -47.941 1.00 95.81 87 LEU A N 1
ATOM 683 C CA . LEU A 1 87 ? 30.920 7.345 -48.040 1.00 95.81 87 LEU A CA 1
ATOM 684 C C . LEU A 1 87 ? 31.227 6.185 -47.084 1.00 95.81 87 LEU A C 1
ATOM 686 O O . LEU A 1 87 ? 30.338 5.678 -46.402 1.00 95.81 87 LEU A O 1
ATOM 690 N N . ILE A 1 88 ? 32.495 5.791 -46.971 1.00 94.62 88 ILE A N 1
ATOM 691 C CA . ILE A 1 88 ? 32.919 4.776 -45.998 1.00 94.62 88 ILE A CA 1
ATOM 692 C C . ILE A 1 88 ? 32.691 5.284 -44.571 1.00 94.62 88 ILE A C 1
ATOM 694 O O . ILE A 1 88 ? 32.079 4.590 -43.763 1.00 94.62 88 ILE A O 1
ATOM 698 N N . ARG A 1 89 ? 33.096 6.524 -44.262 1.00 96.88 89 ARG A N 1
ATOM 699 C CA . ARG A 1 89 ? 32.898 7.114 -42.928 1.00 96.88 89 ARG A CA 1
ATOM 700 C C . ARG A 1 89 ? 31.419 7.178 -42.546 1.00 96.88 89 ARG A C 1
ATOM 702 O O . ARG A 1 89 ? 31.071 6.847 -41.416 1.00 96.88 89 ARG A O 1
ATOM 709 N N . THR A 1 90 ? 30.552 7.596 -43.464 1.00 97.31 90 THR A N 1
ATOM 710 C CA . THR A 1 90 ? 29.105 7.706 -43.217 1.00 97.31 90 THR A CA 1
ATOM 711 C C . THR A 1 90 ? 28.432 6.342 -43.092 1.00 97.31 90 THR A C 1
ATOM 713 O O . THR A 1 90 ? 27.607 6.164 -42.200 1.00 97.31 90 THR A O 1
ATOM 716 N N . THR A 1 91 ? 28.806 5.357 -43.911 1.00 96.75 91 THR A N 1
ATOM 717 C CA . THR A 1 91 ? 28.265 3.990 -43.806 1.00 96.75 91 THR A CA 1
ATOM 718 C C . THR A 1 91 ? 28.723 3.279 -42.533 1.00 96.75 91 THR A C 1
ATOM 720 O O . THR A 1 91 ? 27.911 2.620 -41.880 1.00 96.75 91 THR A O 1
ATOM 723 N N . ASP A 1 92 ? 29.973 3.465 -42.110 1.00 96.88 92 ASP A N 1
ATOM 724 C CA . ASP A 1 92 ? 30.453 2.949 -40.827 1.00 96.88 92 ASP A CA 1
ATOM 725 C C . ASP A 1 92 ? 29.805 3.672 -39.639 1.00 96.88 92 ASP A C 1
ATOM 727 O O . ASP A 1 92 ? 29.406 3.020 -38.673 1.00 96.88 92 ASP A O 1
ATOM 731 N N . ALA A 1 93 ? 29.626 4.996 -39.709 1.00 96.94 93 ALA A N 1
ATOM 732 C CA . ALA A 1 93 ? 28.888 5.749 -38.693 1.00 96.94 93 ALA A CA 1
ATOM 733 C C . ALA A 1 93 ? 27.429 5.279 -38.590 1.00 96.94 93 ALA A C 1
ATOM 735 O O . ALA A 1 93 ? 26.935 5.053 -37.488 1.00 96.94 93 ALA A O 1
ATOM 736 N N . LEU A 1 94 ? 26.760 5.045 -39.722 1.00 97.62 94 LEU A N 1
ATOM 737 C CA . LEU A 1 94 ? 25.399 4.515 -39.758 1.00 97.62 94 LEU A CA 1
ATOM 738 C C . LEU A 1 94 ? 25.310 3.124 -39.113 1.00 97.62 94 LEU A C 1
ATOM 740 O O . LEU A 1 94 ? 24.389 2.863 -38.340 1.00 97.62 94 LEU A O 1
ATOM 744 N N . ARG A 1 95 ? 26.271 2.232 -39.391 1.00 97.81 95 ARG A N 1
ATOM 745 C CA . ARG A 1 95 ? 26.340 0.900 -38.759 1.00 97.81 95 ARG A CA 1
ATOM 746 C C . ARG A 1 95 ? 26.504 0.993 -37.242 1.00 97.81 95 ARG A C 1
ATOM 748 O O . ARG A 1 95 ? 25.839 0.246 -36.523 1.00 97.81 95 ARG A O 1
ATOM 755 N N . ARG A 1 96 ? 27.347 1.912 -36.759 1.00 97.62 96 ARG A N 1
ATOM 756 C CA . ARG A 1 96 ? 27.529 2.176 -35.320 1.00 97.62 96 ARG A CA 1
ATOM 757 C C . ARG A 1 96 ? 26.236 2.671 -34.687 1.00 97.62 96 ARG A C 1
ATOM 759 O O . ARG A 1 96 ? 25.729 2.012 -33.793 1.00 97.62 96 ARG A O 1
ATOM 766 N N . VAL A 1 97 ? 25.639 3.726 -35.243 1.00 97.81 97 VAL A N 1
ATOM 767 C CA . VAL A 1 97 ? 24.376 4.296 -34.744 1.00 97.81 97 VAL A CA 1
ATOM 768 C C . VAL A 1 97 ? 23.264 3.250 -34.705 1.00 97.81 97 VAL A C 1
ATOM 770 O O . VAL A 1 97 ? 22.520 3.184 -33.733 1.00 97.81 97 VAL A O 1
ATOM 773 N N . ARG A 1 98 ? 23.156 2.393 -35.727 1.00 98.00 98 ARG A N 1
ATOM 774 C CA . ARG A 1 98 ? 22.182 1.294 -35.726 1.00 98.00 98 ARG A CA 1
ATOM 775 C C . ARG A 1 98 ? 22.431 0.307 -34.584 1.00 98.00 98 ARG A C 1
ATOM 777 O O . ARG A 1 98 ? 21.485 -0.113 -33.931 1.00 98.00 98 ARG A O 1
ATOM 784 N N . THR A 1 99 ? 23.690 -0.054 -34.352 1.00 97.81 99 THR A N 1
ATOM 785 C CA . THR A 1 99 ? 24.066 -0.972 -33.269 1.00 97.81 99 THR A CA 1
ATOM 786 C C . THR A 1 99 ? 23.767 -0.355 -31.903 1.00 97.81 99 THR A C 1
ATOM 788 O O . THR A 1 99 ? 23.164 -1.009 -31.056 1.00 97.81 99 THR A O 1
ATOM 791 N N . ASP A 1 100 ? 24.110 0.918 -31.712 1.00 97.81 100 ASP A N 1
ATOM 792 C CA . ASP A 1 100 ? 23.852 1.653 -30.473 1.00 97.81 100 ASP A CA 1
ATOM 793 C C . ASP A 1 100 ? 22.348 1.802 -30.213 1.00 97.81 100 ASP A C 1
ATOM 795 O O . ASP A 1 100 ? 21.893 1.652 -29.080 1.00 97.81 100 ASP A O 1
ATOM 799 N N . LEU A 1 101 ? 21.555 2.033 -31.266 1.00 98.12 101 LEU A N 1
ATOM 800 C CA . LEU A 1 101 ? 20.098 2.078 -31.177 1.00 98.12 101 LEU A CA 1
ATOM 801 C C . LEU A 1 101 ? 19.519 0.725 -30.746 1.00 98.12 101 LEU A C 1
ATOM 803 O O . LEU A 1 101 ? 18.656 0.683 -29.871 1.00 98.12 101 LEU A O 1
ATOM 807 N N . ASP A 1 102 ? 20.003 -0.375 -31.326 1.00 98.06 102 ASP A N 1
ATOM 808 C CA . ASP A 1 102 ? 19.556 -1.724 -30.970 1.00 98.06 102 ASP A CA 1
ATOM 809 C C . ASP A 1 102 ? 19.899 -2.066 -29.510 1.00 98.06 102 ASP A C 1
ATOM 811 O O . ASP A 1 102 ? 19.086 -2.678 -28.813 1.00 98.06 102 ASP A O 1
ATOM 815 N N . ILE A 1 103 ? 21.076 -1.653 -29.027 1.00 97.94 103 ILE A N 1
ATOM 816 C CA . ILE A 1 103 ? 21.481 -1.807 -27.622 1.00 97.94 103 ILE A CA 1
ATOM 817 C C . ILE A 1 103 ? 20.584 -0.956 -26.722 1.00 97.94 103 ILE A C 1
ATOM 819 O O . ILE A 1 103 ? 19.952 -1.487 -25.812 1.00 97.94 103 ILE A O 1
ATOM 823 N N . SER A 1 104 ? 20.437 0.333 -27.031 1.00 97.62 104 SER A N 1
ATOM 824 C CA . SER A 1 104 ? 19.603 1.257 -26.258 1.00 97.62 104 SER A CA 1
ATOM 825 C C . SER A 1 104 ? 18.151 0.780 -26.162 1.00 97.62 104 SER A C 1
ATOM 827 O O . SER A 1 104 ? 17.540 0.845 -25.095 1.00 97.62 104 SER A O 1
ATOM 829 N N . TYR A 1 105 ? 17.602 0.229 -27.247 1.00 98.06 105 TYR A N 1
ATOM 830 C CA . TYR A 1 105 ? 16.264 -0.353 -27.247 1.00 98.06 105 TYR A CA 1
ATOM 831 C C . TYR A 1 105 ? 16.157 -1.568 -26.315 1.00 98.06 105 TYR A C 1
ATOM 833 O O . TYR A 1 105 ? 15.176 -1.699 -25.576 1.00 98.06 105 TYR A O 1
ATOM 841 N N . ARG A 1 106 ? 17.158 -2.457 -26.323 1.00 98.00 106 ARG A N 1
ATOM 842 C CA . ARG A 1 106 ? 17.204 -3.623 -25.427 1.00 98.00 106 ARG A CA 1
ATOM 843 C C . ARG A 1 106 ? 17.321 -3.199 -23.969 1.00 98.00 106 ARG A C 1
ATOM 845 O O . ARG A 1 106 ? 16.559 -3.710 -23.152 1.00 98.00 106 ARG A O 1
ATOM 852 N N . ASP A 1 107 ? 18.182 -2.235 -23.669 1.00 97.69 107 ASP A N 1
ATOM 853 C CA . ASP A 1 107 ? 18.381 -1.718 -22.314 1.00 97.69 107 ASP A CA 1
ATOM 854 C C . ASP A 1 107 ? 17.112 -1.037 -21.792 1.00 97.69 107 ASP A C 1
ATOM 856 O O . ASP A 1 107 ? 16.666 -1.308 -20.676 1.00 97.69 107 ASP A O 1
ATOM 860 N N . ALA A 1 108 ? 16.457 -0.215 -22.620 1.00 97.38 108 ALA A N 1
ATOM 861 C CA . ALA A 1 108 ? 15.191 0.424 -22.271 1.00 97.38 108 ALA A CA 1
ATOM 862 C C . ALA A 1 108 ? 14.082 -0.606 -22.015 1.00 97.38 108 ALA A C 1
ATOM 864 O O . ALA A 1 108 ? 13.304 -0.469 -21.065 1.00 97.38 108 ALA A O 1
ATOM 865 N N . LYS A 1 109 ? 14.015 -1.660 -22.838 1.00 97.81 109 LYS A N 1
ATOM 866 C CA . LYS A 1 109 ? 13.072 -2.762 -22.640 1.00 97.81 109 LYS A CA 1
ATOM 867 C C . LYS A 1 109 ? 13.370 -3.516 -21.344 1.00 97.81 109 LYS A C 1
ATOM 869 O O . LYS A 1 109 ? 12.459 -3.703 -20.546 1.00 97.81 109 LYS A O 1
ATOM 874 N N . GLN A 1 110 ? 14.625 -3.877 -21.094 1.00 97.81 110 GLN A N 1
ATOM 875 C CA . GLN A 1 110 ? 15.037 -4.571 -19.876 1.00 97.81 110 GLN A CA 1
ATOM 876 C C . GLN A 1 110 ? 14.738 -3.742 -18.621 1.00 97.81 110 GLN A C 1
ATOM 878 O O . GLN A 1 110 ? 14.176 -4.264 -17.661 1.00 97.81 110 GLN A O 1
ATOM 883 N N . ALA A 1 111 ? 15.049 -2.445 -18.635 1.00 97.12 111 ALA A N 1
ATOM 884 C CA . ALA A 1 111 ? 14.731 -1.541 -17.534 1.00 97.12 111 ALA A CA 1
ATOM 885 C C . ALA A 1 111 ? 13.215 -1.469 -17.292 1.00 97.12 111 ALA A C 1
ATOM 887 O O . ALA A 1 111 ? 12.754 -1.530 -16.151 1.00 97.12 111 ALA A O 1
ATOM 888 N N . LYS A 1 112 ? 12.412 -1.398 -18.361 1.00 97.12 112 LYS A N 1
ATOM 889 C CA . LYS A 1 112 ? 10.949 -1.426 -18.253 1.00 97.12 112 LYS A CA 1
ATOM 890 C C . LYS A 1 112 ? 10.447 -2.745 -17.663 1.00 97.12 112 LYS A C 1
ATOM 892 O O . LYS A 1 112 ? 9.589 -2.713 -16.778 1.00 97.12 112 LYS A O 1
ATOM 897 N N . ASP A 1 113 ? 10.982 -3.873 -18.116 1.00 97.12 113 ASP A N 1
ATOM 898 C CA . ASP A 1 113 ? 10.606 -5.206 -17.641 1.00 97.12 113 ASP A CA 1
ATOM 899 C C . ASP A 1 113 ? 10.966 -5.388 -16.156 1.00 97.12 113 ASP A C 1
ATOM 901 O O . ASP A 1 113 ? 10.195 -5.982 -15.406 1.00 97.12 113 ASP A O 1
ATOM 905 N N . GLN A 1 114 ? 12.071 -4.791 -15.696 1.00 96.56 114 GLN A N 1
ATOM 906 C CA . GLN A 1 114 ? 12.462 -4.778 -14.282 1.00 96.56 114 GLN A CA 1
ATOM 907 C C . GLN A 1 114 ? 11.594 -3.848 -13.421 1.00 96.56 114 GLN A C 1
ATOM 909 O O . GLN A 1 114 ? 11.252 -4.201 -12.298 1.00 96.56 114 GLN A O 1
ATOM 914 N N . VAL A 1 115 ? 11.209 -2.668 -13.918 1.00 97.94 115 VAL A N 1
ATOM 915 C CA . VAL A 1 115 ? 10.451 -1.664 -13.140 1.00 97.94 115 VAL A CA 1
ATOM 916 C C . VAL A 1 115 ? 8.959 -1.999 -13.030 1.00 97.94 115 VAL A C 1
ATOM 918 O O . VAL A 1 115 ? 8.317 -1.687 -12.025 1.00 97.94 115 VAL A O 1
ATOM 921 N N . THR A 1 116 ? 8.385 -2.621 -14.058 1.00 97.31 116 THR A N 1
ATOM 922 C CA . THR A 1 116 ? 6.955 -2.967 -14.116 1.00 97.31 116 THR A CA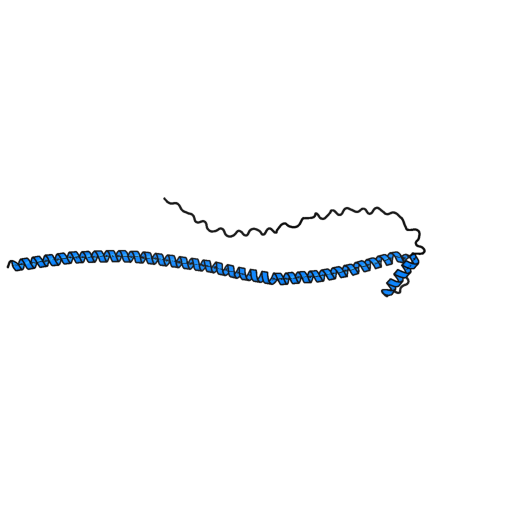 1
ATOM 923 C C . THR A 1 116 ? 6.454 -3.792 -12.916 1.00 97.31 116 THR A C 1
ATOM 925 O O . THR A 1 116 ? 5.439 -3.389 -12.340 1.00 97.31 116 THR A O 1
ATOM 928 N N . PRO A 1 117 ? 7.119 -4.881 -12.470 1.00 97.69 117 PRO A N 1
ATOM 929 C CA . PRO A 1 117 ? 6.656 -5.655 -11.317 1.00 97.69 117 PRO A CA 1
ATOM 930 C C . PRO A 1 117 ? 6.654 -4.837 -10.023 1.00 97.69 117 PRO A C 1
ATOM 932 O O . PRO A 1 117 ? 5.704 -4.928 -9.253 1.00 97.69 117 PRO A O 1
ATOM 935 N N . TYR A 1 118 ? 7.651 -3.973 -9.808 1.00 98.12 118 TYR A N 1
ATOM 936 C CA . TYR A 1 118 ? 7.676 -3.106 -8.628 1.00 98.12 118 TYR A CA 1
ATOM 937 C C . TYR A 1 118 ? 6.537 -2.090 -8.638 1.00 98.12 118 TYR A C 1
ATOM 939 O O . TYR A 1 118 ? 5.914 -1.865 -7.607 1.00 98.12 118 TYR A O 1
ATOM 947 N N . LYS A 1 119 ? 6.214 -1.500 -9.796 1.00 98.19 119 LYS A N 1
ATOM 948 C CA . LYS A 1 119 ? 5.061 -0.592 -9.912 1.00 98.19 119 LYS A CA 1
ATOM 949 C C . LYS A 1 119 ? 3.745 -1.299 -9.592 1.00 98.19 119 LYS A C 1
ATOM 951 O O . LYS A 1 119 ? 2.902 -0.721 -8.909 1.00 98.19 119 LYS A O 1
ATOM 956 N N . LEU A 1 120 ? 3.583 -2.533 -10.070 1.00 98.00 120 LEU A N 1
ATOM 957 C CA . LEU A 1 120 ? 2.407 -3.348 -9.776 1.00 98.00 120 LEU A CA 1
ATOM 958 C C . LEU A 1 120 ? 2.314 -3.666 -8.280 1.00 98.00 120 LEU A C 1
ATOM 960 O O . LEU A 1 120 ? 1.251 -3.499 -7.687 1.00 98.00 120 LEU A O 1
ATOM 964 N N . GLU A 1 121 ? 3.427 -4.060 -7.664 1.00 98.25 121 GLU A N 1
ATOM 965 C CA . GLU A 1 121 ? 3.457 -4.401 -6.243 1.00 98.25 121 GLU A CA 1
ATOM 966 C C . GLU A 1 121 ? 3.228 -3.177 -5.351 1.00 98.25 121 GLU A C 1
ATOM 968 O O . GLU A 1 121 ? 2.455 -3.250 -4.402 1.00 98.25 121 GLU A O 1
ATOM 973 N N . ILE A 1 122 ? 3.800 -2.018 -5.692 1.00 98.38 122 ILE A N 1
ATOM 974 C CA . ILE A 1 122 ? 3.521 -0.755 -4.993 1.00 98.38 122 ILE A CA 1
ATOM 975 C C . ILE A 1 122 ? 2.028 -0.419 -5.068 1.00 98.38 122 ILE A C 1
ATOM 977 O O . ILE A 1 122 ? 1.434 -0.057 -4.052 1.00 98.38 122 ILE A O 1
ATOM 981 N N . ALA A 1 123 ? 1.402 -0.555 -6.242 1.00 98.44 123 ALA A N 1
ATOM 982 C CA . ALA A 1 123 ? -0.032 -0.316 -6.389 1.00 98.44 123 ALA A CA 1
ATOM 983 C C . ALA A 1 123 ? -0.862 -1.291 -5.534 1.00 98.44 123 ALA A C 1
ATOM 985 O O . ALA A 1 123 ? -1.796 -0.862 -4.852 1.00 98.44 123 ALA A O 1
ATOM 986 N N . ARG A 1 124 ? -0.487 -2.578 -5.514 1.00 98.56 124 ARG A N 1
ATOM 987 C CA . ARG A 1 124 ? -1.135 -3.611 -4.694 1.00 98.56 124 ARG A CA 1
ATOM 988 C C . ARG A 1 124 ? -1.018 -3.302 -3.200 1.00 98.56 124 ARG A C 1
ATOM 990 O O . ARG A 1 124 ? -2.032 -3.253 -2.509 1.00 98.56 124 ARG A O 1
ATOM 997 N N . LEU A 1 125 ? 0.197 -3.040 -2.720 1.00 98.56 125 LEU A N 1
ATOM 998 C CA . LEU A 1 125 ? 0.476 -2.727 -1.317 1.00 98.56 125 LEU A CA 1
ATOM 999 C C . LEU A 1 125 ? -0.207 -1.433 -0.873 1.00 98.56 125 LEU A C 1
ATOM 1001 O O . LEU A 1 125 ? -0.725 -1.369 0.234 1.00 98.56 125 LEU A O 1
ATOM 1005 N N . THR A 1 126 ? -0.259 -0.415 -1.735 1.00 98.69 126 THR A N 1
ATOM 1006 C CA . THR A 1 126 ? -0.958 0.845 -1.433 1.00 98.69 126 THR A CA 1
ATOM 1007 C C . THR A 1 126 ? -2.460 0.614 -1.273 1.00 98.69 126 THR A C 1
ATOM 1009 O O . THR A 1 126 ? -3.071 1.143 -0.346 1.00 98.69 126 THR A O 1
ATOM 1012 N N . ALA A 1 127 ? -3.066 -0.201 -2.142 1.00 98.56 127 ALA A N 1
ATOM 1013 C CA . ALA A 1 127 ? -4.480 -0.548 -2.031 1.00 98.56 127 ALA A CA 1
ATOM 1014 C C . ALA A 1 127 ? -4.775 -1.335 -0.742 1.00 98.56 127 ALA A C 1
ATOM 1016 O O . ALA A 1 127 ? -5.721 -1.007 -0.026 1.00 98.56 127 ALA A O 1
ATOM 1017 N N . GLU A 1 128 ? -3.939 -2.325 -0.420 1.00 98.50 128 GLU A N 1
ATOM 1018 C CA . GLU A 1 128 ? -4.047 -3.117 0.809 1.00 98.50 128 GLU A CA 1
ATOM 1019 C C . GLU A 1 128 ? -3.874 -2.246 2.059 1.00 98.50 128 GLU A C 1
ATOM 1021 O O . GLU A 1 128 ? -4.692 -2.299 2.973 1.00 98.50 128 GLU A O 1
ATOM 1026 N N . ASN A 1 129 ? -2.866 -1.376 2.075 1.00 98.62 129 ASN A N 1
ATOM 1027 C CA . ASN A 1 129 ? -2.606 -0.465 3.181 1.00 98.62 129 ASN A CA 1
ATOM 1028 C C . ASN A 1 129 ? -3.787 0.490 3.423 1.00 98.62 129 ASN A C 1
ATOM 1030 O O . ASN A 1 129 ? -4.244 0.623 4.556 1.00 98.62 129 ASN A O 1
ATOM 1034 N N . ASN A 1 130 ? -4.346 1.080 2.365 1.00 98.56 130 ASN A N 1
ATOM 1035 C CA . ASN A 1 130 ? -5.528 1.940 2.469 1.00 98.56 130 ASN A CA 1
ATOM 1036 C C . ASN A 1 130 ? -6.761 1.183 2.983 1.00 98.56 130 ASN A C 1
ATOM 1038 O O . ASN A 1 130 ? -7.545 1.722 3.774 1.00 98.56 130 ASN A O 1
ATOM 1042 N N . HIS A 1 131 ? -6.939 -0.066 2.547 1.00 98.56 131 HIS A N 1
ATOM 1043 C CA . HIS A 1 131 ? -8.027 -0.919 3.014 1.00 98.56 131 HIS A CA 1
ATOM 1044 C C . HIS A 1 131 ? -7.884 -1.232 4.507 1.00 98.56 131 HIS A C 1
ATOM 1046 O O . HIS A 1 131 ? -8.805 -0.957 5.276 1.00 98.56 131 HIS A O 1
ATOM 1052 N N . LEU A 1 132 ? -6.702 -1.688 4.930 1.00 98.62 132 LEU A N 1
ATOM 1053 C CA . LEU A 1 132 ? -6.397 -1.971 6.332 1.00 98.62 132 LEU A CA 1
ATOM 1054 C C . LEU A 1 132 ? -6.547 -0.726 7.210 1.00 98.62 132 LEU A C 1
ATOM 1056 O O . LEU A 1 132 ? -7.120 -0.808 8.293 1.00 98.62 132 LEU A O 1
ATOM 1060 N N . HIS A 1 133 ? -6.092 0.440 6.747 1.00 98.75 133 HIS A N 1
ATOM 1061 C CA . HIS A 1 133 ? -6.293 1.698 7.465 1.00 98.75 133 HIS A CA 1
ATOM 1062 C C . HIS A 1 133 ? -7.775 2.019 7.663 1.00 98.75 133 HIS A C 1
ATOM 1064 O O . HIS A 1 133 ? -8.180 2.386 8.766 1.00 98.75 133 HIS A O 1
ATOM 1070 N N . SER A 1 134 ? -8.592 1.838 6.625 1.00 98.62 134 SER A N 1
ATOM 1071 C CA . SER A 1 134 ? -10.039 2.053 6.711 1.00 98.62 134 SER A CA 1
ATOM 1072 C C . SER A 1 134 ? -10.702 1.091 7.699 1.00 98.62 134 SER A C 1
ATOM 1074 O O . SER A 1 134 ? -11.587 1.492 8.453 1.00 98.62 134 SER A O 1
ATOM 1076 N N . ASP A 1 135 ? -10.271 -0.168 7.721 1.00 98.62 135 ASP A N 1
ATOM 1077 C CA . ASP A 1 135 ? -10.823 -1.180 8.619 1.00 98.62 135 ASP A CA 1
ATOM 1078 C C . ASP A 1 135 ? -10.405 -0.954 10.073 1.00 98.62 135 ASP A C 1
ATOM 1080 O O . ASP A 1 135 ? -11.236 -1.083 10.970 1.00 98.62 135 ASP A O 1
ATOM 1084 N N . ILE A 1 136 ? -9.164 -0.522 10.320 1.00 98.69 136 ILE A N 1
ATOM 1085 C CA . ILE A 1 136 ? -8.708 -0.120 11.658 1.00 98.69 136 ILE A CA 1
ATOM 1086 C C . ILE A 1 136 ? -9.581 1.011 12.207 1.00 98.69 136 ILE A C 1
ATOM 1088 O O . ILE A 1 136 ? -10.008 0.936 13.359 1.00 98.69 136 ILE A O 1
ATOM 1092 N N . ILE A 1 137 ? -9.875 2.031 11.392 1.00 98.75 137 ILE A N 1
ATOM 1093 C CA . ILE A 1 137 ? -10.734 3.152 11.801 1.00 98.75 137 ILE A CA 1
ATOM 1094 C C . ILE A 1 137 ? -12.128 2.642 12.180 1.00 98.75 137 ILE A C 1
ATOM 1096 O O . ILE A 1 137 ? -12.600 2.914 13.282 1.00 98.75 137 ILE A O 1
ATOM 1100 N N . LYS A 1 138 ? -12.760 1.833 11.320 1.00 98.69 138 LYS A N 1
ATOM 1101 C CA . LYS A 1 138 ? -14.094 1.272 11.595 1.00 98.69 138 LYS A CA 1
ATOM 1102 C C . LYS A 1 138 ? -14.114 0.432 12.870 1.00 98.69 138 LYS A C 1
ATOM 1104 O O . LYS A 1 138 ? -15.003 0.592 13.702 1.00 98.69 138 LYS A O 1
ATOM 1109 N N . LEU A 1 139 ? -13.130 -0.449 13.044 1.00 98.62 139 LEU A N 1
ATOM 1110 C CA . LEU A 1 139 ? -13.042 -1.314 14.220 1.00 98.62 139 LEU A CA 1
ATOM 1111 C C . LEU A 1 139 ? -12.820 -0.507 15.503 1.00 98.62 139 LEU A C 1
ATOM 1113 O O . LEU A 1 139 ? -13.391 -0.856 16.539 1.00 98.62 139 LEU A O 1
ATOM 1117 N N . ALA A 1 140 ? -12.030 0.568 15.443 1.00 98.69 140 ALA A N 1
ATOM 1118 C CA . ALA A 1 140 ? -11.845 1.488 16.560 1.00 98.69 140 ALA A CA 1
ATOM 1119 C C . ALA A 1 140 ? -13.161 2.193 16.922 1.00 98.69 140 ALA A C 1
ATOM 1121 O O . ALA A 1 140 ? -13.575 2.147 18.081 1.00 98.69 140 ALA A O 1
ATOM 1122 N N . ASP A 1 141 ? -13.877 2.736 15.934 1.00 98.62 141 ASP A N 1
ATOM 1123 C CA . ASP A 1 141 ? -15.170 3.397 16.140 1.00 98.62 141 ASP A CA 1
ATOM 1124 C C . ASP A 1 141 ? -16.216 2.443 16.742 1.00 98.62 141 ASP A C 1
ATOM 1126 O O . ASP A 1 141 ? -16.936 2.791 17.686 1.00 98.62 141 ASP A O 1
ATOM 1130 N N . GLU A 1 142 ? -16.288 1.209 16.240 1.00 98.69 142 GLU A N 1
ATOM 1131 C CA . GLU A 1 142 ? -17.179 0.169 16.758 1.00 98.69 142 GLU A CA 1
ATOM 1132 C C . GLU A 1 142 ? -16.820 -0.253 18.183 1.00 98.69 142 GLU A C 1
ATOM 1134 O O . GLU A 1 142 ? -17.705 -0.504 19.010 1.00 98.69 142 GLU A O 1
ATOM 1139 N N . ARG A 1 143 ? -15.524 -0.369 18.479 1.00 98.62 143 ARG A N 1
ATOM 1140 C CA . ARG A 1 143 ? -15.014 -0.693 19.812 1.00 98.62 143 ARG A CA 1
ATOM 1141 C C . ARG A 1 143 ? -15.369 0.413 20.797 1.00 98.62 143 ARG A C 1
ATOM 1143 O O . ARG A 1 143 ? -15.945 0.112 21.840 1.00 98.62 143 ARG A O 1
ATOM 1150 N N . ASP A 1 144 ? -15.137 1.667 20.440 1.00 98.69 144 ASP A N 1
ATOM 1151 C CA . ASP A 1 144 ? -15.456 2.816 21.286 1.00 98.69 144 ASP A CA 1
ATOM 1152 C C . ASP A 1 144 ? -16.968 2.979 21.482 1.00 98.69 144 ASP A C 1
ATOM 1154 O O . ASP A 1 144 ? -17.440 3.299 22.577 1.00 98.69 144 ASP A O 1
ATOM 1158 N N . ALA A 1 145 ? -17.771 2.711 20.449 1.00 98.69 145 ALA A N 1
ATOM 1159 C CA . ALA A 1 145 ? -19.223 2.690 20.573 1.00 98.69 145 ALA A CA 1
ATOM 1160 C C . ALA A 1 145 ? -19.702 1.584 21.527 1.00 98.69 145 ALA A C 1
ATOM 1162 O O . ALA A 1 145 ? -20.588 1.828 22.351 1.00 98.69 145 ALA A O 1
ATOM 1163 N N . ARG A 1 146 ? -19.121 0.379 21.443 1.00 98.69 146 ARG A N 1
ATOM 1164 C CA . ARG A 1 146 ? -19.426 -0.730 22.360 1.00 98.69 146 ARG A CA 1
ATOM 1165 C C . ARG A 1 146 ? -19.019 -0.407 23.792 1.00 98.69 146 ARG A C 1
ATOM 1167 O O . ARG A 1 146 ? -19.823 -0.626 24.694 1.00 98.69 146 ARG A O 1
ATOM 1174 N N . GLU A 1 147 ? -17.831 0.156 23.989 1.00 98.69 147 GLU A N 1
ATOM 1175 C CA . GLU A 1 147 ? -17.341 0.572 25.304 1.00 98.69 147 GLU A CA 1
ATOM 1176 C C . GLU A 1 147 ? -18.281 1.602 25.937 1.00 98.69 147 GLU A C 1
ATOM 1178 O O . GLU A 1 147 ? -18.774 1.383 27.041 1.00 98.69 147 GLU A O 1
ATOM 1183 N N . ARG A 1 148 ? -18.653 2.658 25.199 1.00 98.69 148 ARG A N 1
ATOM 1184 C CA . ARG A 1 148 ? -19.605 3.671 25.686 1.00 98.69 148 ARG A CA 1
ATOM 1185 C C . ARG A 1 148 ? -20.947 3.067 26.102 1.00 98.69 148 ARG A C 1
ATOM 1187 O O . ARG A 1 148 ? -21.456 3.407 27.170 1.00 98.69 148 ARG A O 1
ATOM 1194 N N . ARG A 1 149 ? -21.520 2.165 25.295 1.00 98.56 149 ARG A N 1
ATOM 1195 C CA . ARG A 1 149 ? -22.788 1.484 25.629 1.00 98.56 149 ARG A CA 1
ATOM 1196 C C . ARG A 1 149 ? -22.649 0.618 26.879 1.00 98.56 149 ARG A C 1
ATOM 1198 O O . ARG A 1 149 ? -23.516 0.670 27.749 1.00 98.56 149 ARG A O 1
ATOM 1205 N N . ALA A 1 150 ? -21.564 -0.147 26.984 1.00 98.50 150 ALA A N 1
ATOM 1206 C CA . ALA A 1 150 ? -21.300 -1.001 28.136 1.00 98.50 150 ALA A CA 1
ATOM 1207 C C . ALA A 1 150 ? -21.140 -0.174 29.420 1.00 98.50 150 ALA A C 1
ATOM 1209 O O . ALA A 1 150 ? -21.787 -0.476 30.420 1.00 98.50 150 ALA A O 1
ATOM 1210 N N . SER A 1 151 ? -20.368 0.917 29.383 1.00 98.62 151 SER A N 1
ATOM 1211 C CA . SER A 1 151 ? -20.198 1.812 30.532 1.00 98.62 151 SER A CA 1
ATOM 1212 C C . SER A 1 151 ? -21.508 2.479 30.958 1.00 98.62 151 SER A C 1
ATOM 1214 O O . SER A 1 151 ? -21.774 2.600 32.152 1.00 98.62 151 SER A O 1
ATOM 1216 N N . GLN A 1 152 ? -22.349 2.900 30.008 1.00 98.69 152 GLN A N 1
ATOM 1217 C CA . GLN A 1 152 ? -23.668 3.463 30.322 1.00 98.69 152 GLN A CA 1
ATOM 1218 C C . GLN A 1 152 ? -24.583 2.428 30.985 1.00 98.69 152 GLN A C 1
ATOM 1220 O O . GLN A 1 152 ? -25.249 2.739 31.972 1.00 98.69 152 GLN A O 1
ATOM 1225 N N . MET A 1 153 ? -24.589 1.193 30.475 1.00 98.56 153 MET A N 1
ATOM 1226 C CA . MET A 1 153 ? -25.374 0.107 31.057 1.00 98.56 153 MET A CA 1
ATOM 1227 C C . MET A 1 153 ? -24.881 -0.253 32.462 1.00 98.56 153 MET A C 1
ATOM 1229 O O . MET A 1 153 ? -25.699 -0.406 33.366 1.00 98.56 153 MET A O 1
ATOM 1233 N N . ALA A 1 154 ? -23.563 -0.320 32.666 1.00 98.69 154 ALA A N 1
ATOM 1234 C CA . ALA A 1 154 ? -22.963 -0.572 33.973 1.00 98.69 154 ALA A CA 1
ATOM 1235 C C . ALA A 1 154 ? -23.399 0.483 35.000 1.00 98.69 154 ALA A C 1
ATOM 1237 O O . ALA A 1 154 ? -23.970 0.125 36.024 1.00 98.69 154 ALA A O 1
ATOM 1238 N N . ARG A 1 155 ? -23.269 1.777 34.674 1.00 98.69 155 ARG A N 1
ATOM 1239 C CA . ARG A 1 155 ? -23.710 2.878 35.554 1.00 98.69 155 ARG A CA 1
ATOM 1240 C C . ARG A 1 155 ? -25.198 2.804 35.891 1.00 98.69 155 ARG A C 1
ATOM 1242 O O . ARG A 1 155 ? -25.600 3.057 37.024 1.00 98.69 155 ARG A O 1
ATOM 1249 N N . ARG A 1 156 ? -26.036 2.449 34.911 1.00 98.62 156 ARG A N 1
ATOM 1250 C CA . ARG A 1 156 ? -27.478 2.276 35.127 1.00 98.62 156 ARG A CA 1
ATOM 1251 C C . ARG A 1 156 ? -27.763 1.129 36.095 1.00 98.62 156 ARG A C 1
ATOM 1253 O O . ARG A 1 156 ? -28.578 1.296 36.999 1.00 98.62 156 ARG A O 1
ATOM 1260 N N . LEU A 1 157 ? -27.111 -0.017 35.907 1.00 98.56 157 LEU A N 1
ATOM 1261 C CA . LEU A 1 157 ? -27.269 -1.176 36.785 1.00 98.56 157 LEU A CA 1
ATOM 1262 C C . LEU A 1 157 ? -26.739 -0.892 38.194 1.00 98.56 157 LEU A C 1
ATOM 1264 O O . LEU A 1 157 ? -27.391 -1.257 39.164 1.00 98.56 157 LEU A O 1
ATOM 1268 N N . GLU A 1 158 ? -25.611 -0.195 38.321 1.00 98.56 158 GLU A N 1
ATOM 1269 C CA . GLU A 1 158 ? -25.062 0.237 39.611 1.00 98.56 158 GLU A CA 1
ATOM 1270 C C . GLU A 1 158 ? -26.054 1.114 40.385 1.00 98.56 158 GLU A C 1
ATOM 1272 O O . GLU A 1 158 ? -26.300 0.853 41.563 1.00 98.56 158 GLU A O 1
ATOM 1277 N N . SER A 1 159 ? -26.684 2.090 39.717 1.00 98.62 159 SER A N 1
ATOM 1278 C CA . SER A 1 159 ? -27.743 2.915 40.317 1.00 98.62 159 SER A CA 1
ATOM 1279 C C . SER A 1 159 ? -28.924 2.062 40.782 1.00 98.62 159 SER A C 1
ATOM 1281 O O . SER A 1 159 ? -29.344 2.172 41.928 1.00 98.62 159 SER A O 1
ATOM 1283 N N . GLN A 1 160 ? -29.424 1.159 39.932 1.00 98.44 160 GLN A N 1
ATOM 1284 C CA . GLN A 1 160 ? -30.547 0.283 40.286 1.00 98.44 160 GLN A CA 1
ATOM 1285 C C . GLN A 1 160 ? -30.217 -0.635 41.468 1.00 98.44 160 GLN A C 1
ATOM 1287 O O . GLN A 1 160 ? -31.053 -0.854 42.341 1.00 98.44 160 GLN A O 1
ATOM 1292 N N . VAL A 1 161 ? -28.994 -1.164 41.523 1.00 98.56 161 VAL A N 1
ATOM 1293 C CA . VAL A 1 161 ? -28.524 -1.981 42.646 1.00 98.56 161 VAL A CA 1
ATOM 1294 C C . VAL A 1 161 ? -28.450 -1.154 43.928 1.00 98.56 161 VAL A C 1
ATOM 1296 O O . VAL A 1 161 ? -28.832 -1.655 44.985 1.00 98.56 161 VAL A O 1
ATOM 1299 N N . ALA A 1 162 ? -27.980 0.094 43.862 1.00 98.44 162 ALA A N 1
ATOM 1300 C CA . ALA A 1 162 ? -27.957 0.991 45.014 1.00 98.44 162 ALA A CA 1
ATOM 1301 C C . ALA A 1 162 ? -29.377 1.280 45.531 1.00 98.44 162 ALA A C 1
ATOM 1303 O O . ALA A 1 162 ? -29.629 1.117 46.727 1.00 98.44 162 ALA A O 1
ATOM 1304 N N . ASP A 1 163 ? -30.313 1.598 44.634 1.00 98.44 163 ASP A N 1
ATOM 1305 C CA . ASP A 1 163 ? -31.717 1.857 44.973 1.00 98.44 163 ASP A CA 1
ATOM 1306 C C . ASP A 1 163 ? -32.379 0.627 45.612 1.00 98.44 163 ASP A C 1
ATOM 1308 O O . ASP A 1 163 ? -33.029 0.720 46.655 1.00 98.44 163 ASP A O 1
ATOM 1312 N N . LEU A 1 164 ? -32.165 -0.560 45.035 1.00 98.50 164 LEU A N 1
ATOM 1313 C CA . LEU A 1 164 ? -32.698 -1.813 45.574 1.00 98.50 164 LEU A CA 1
ATOM 1314 C C . LEU A 1 164 ? -32.109 -2.148 46.946 1.00 98.50 164 LEU A C 1
ATOM 1316 O O . LEU A 1 164 ? -32.844 -2.570 47.838 1.00 98.50 164 LEU A O 1
ATOM 1320 N N . ARG A 1 165 ? -30.802 -1.940 47.148 1.00 98.50 165 ARG A N 1
ATOM 1321 C CA . ARG A 1 165 ? -30.156 -2.124 48.459 1.00 98.50 165 ARG A CA 1
ATOM 1322 C C . ARG A 1 165 ? -30.724 -1.169 49.503 1.00 98.50 165 ARG A C 1
ATOM 1324 O O . ARG A 1 165 ? -30.952 -1.586 50.641 1.00 98.50 165 ARG A O 1
ATOM 1331 N N . PHE A 1 166 ? -30.979 0.081 49.123 1.00 98.56 166 PHE A N 1
ATOM 1332 C CA . PHE A 1 166 ? -31.611 1.059 50.001 1.00 98.56 166 PHE A CA 1
ATOM 1333 C C . PHE A 1 166 ? -33.025 0.616 50.395 1.00 98.56 166 PHE A C 1
ATOM 1335 O O . PHE A 1 166 ? -33.334 0.538 51.585 1.00 98.56 166 PHE A O 1
ATOM 1342 N N . MET A 1 167 ? -33.851 0.226 49.420 1.00 98.38 167 MET A N 1
ATOM 1343 C CA . MET A 1 167 ? -35.206 -0.275 49.670 1.00 98.38 167 MET A CA 1
ATOM 1344 C C . MET A 1 167 ? -35.209 -1.522 50.557 1.00 98.38 167 MET A C 1
ATOM 1346 O O . MET A 1 167 ? -35.963 -1.584 51.526 1.00 98.38 167 MET A O 1
ATOM 1350 N N . ALA A 1 168 ? -34.345 -2.499 50.274 1.00 98.25 168 ALA A N 1
ATOM 1351 C CA . ALA A 1 168 ? -34.204 -3.702 51.090 1.00 98.25 168 ALA A CA 1
ATOM 1352 C C . ALA A 1 168 ? -33.836 -3.366 52.543 1.00 98.25 168 ALA A C 1
ATOM 1354 O O 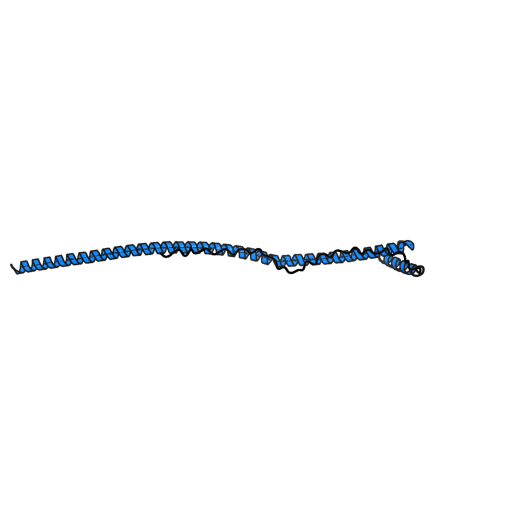. ALA A 1 168 ? -34.431 -3.913 53.471 1.00 98.25 168 ALA A O 1
ATOM 1355 N N . SER A 1 169 ? -32.916 -2.417 52.744 1.00 98.31 169 SER A N 1
ATOM 1356 C CA . SER A 1 169 ? -32.526 -1.950 54.080 1.00 98.31 169 SER A CA 1
ATOM 1357 C C . SER A 1 169 ? -33.692 -1.269 54.806 1.00 98.31 169 SER A C 1
ATOM 1359 O O . SER A 1 169 ? -33.924 -1.536 55.985 1.00 98.31 169 SER A O 1
ATOM 1361 N N . GLN A 1 170 ? -34.479 -0.442 54.107 1.00 98.25 170 GLN A N 1
ATOM 1362 C CA . GLN A 1 170 ? -35.678 0.170 54.686 1.00 98.25 170 GLN A CA 1
ATOM 1363 C C . GLN A 1 170 ? -36.736 -0.867 55.072 1.00 98.25 170 GLN A C 1
ATOM 1365 O O . GLN A 1 170 ? -37.319 -0.773 56.154 1.00 98.25 170 GLN A O 1
ATOM 1370 N N . TYR A 1 171 ? -36.992 -1.861 54.218 1.00 98.12 171 TYR A N 1
ATOM 1371 C CA . TYR A 1 171 ? -37.939 -2.929 54.533 1.00 98.12 171 TYR A CA 1
ATOM 1372 C C . TYR A 1 171 ? -37.475 -3.766 55.724 1.00 98.12 171 TYR A C 1
ATOM 1374 O O . TYR A 1 171 ? -38.285 -4.035 56.607 1.00 98.12 171 TYR A O 1
ATOM 1382 N N . ALA A 1 172 ? -36.186 -4.110 55.795 1.00 98.19 172 ALA A N 1
ATOM 1383 C CA . ALA A 1 172 ? -35.619 -4.824 56.936 1.00 98.19 172 ALA A CA 1
ATOM 1384 C C . ALA A 1 172 ? -35.832 -4.050 58.248 1.00 98.19 172 ALA A C 1
ATOM 1386 O O . ALA A 1 172 ? -36.332 -4.613 59.220 1.00 98.19 172 ALA A O 1
ATOM 1387 N N . HIS A 1 173 ? -35.551 -2.743 58.252 1.00 98.12 173 HIS A N 1
ATOM 1388 C CA . HIS A 1 173 ? -35.765 -1.900 59.428 1.00 98.12 173 HIS A CA 1
ATOM 1389 C C . HIS A 1 173 ? -37.245 -1.797 59.830 1.00 98.12 173 HIS A C 1
ATOM 1391 O O . HIS A 1 173 ? -37.584 -1.884 61.009 1.00 98.12 173 HIS A O 1
ATOM 1397 N N . ARG A 1 174 ? -38.155 -1.653 58.857 1.00 98.12 174 ARG A N 1
ATOM 1398 C CA . ARG A 1 174 ? -39.602 -1.639 59.129 1.00 98.12 174 ARG A CA 1
ATOM 1399 C C . ARG A 1 174 ? -40.076 -2.951 59.748 1.00 98.12 174 ARG A C 1
ATOM 1401 O O . ARG A 1 174 ? -40.841 -2.914 60.704 1.00 98.12 174 ARG A O 1
ATOM 1408 N N . VAL A 1 175 ? -39.620 -4.087 59.221 1.00 98.06 175 VAL A N 1
ATOM 1409 C CA . VAL A 1 175 ? -39.940 -5.410 59.777 1.00 98.06 175 VAL A CA 1
ATOM 1410 C C . VAL A 1 175 ? -39.446 -5.521 61.218 1.00 98.06 175 VAL A C 1
ATOM 1412 O O . VAL A 1 175 ? -40.203 -5.973 62.069 1.00 98.06 175 VAL A O 1
ATOM 1415 N N . GLU A 1 176 ? -38.232 -5.052 61.513 1.00 97.81 176 GLU A N 1
ATOM 1416 C CA . GLU A 1 176 ? -37.685 -5.053 62.875 1.00 97.81 176 GLU A CA 1
ATOM 1417 C C . GLU A 1 176 ? -38.546 -4.229 63.852 1.00 97.81 176 GLU A C 1
ATOM 1419 O O . GLU A 1 176 ? -38.844 -4.684 64.957 1.00 97.81 176 GLU A O 1
ATOM 1424 N N . ILE A 1 177 ? -38.984 -3.029 63.450 1.00 97.50 177 ILE A N 1
ATOM 1425 C CA . ILE A 1 177 ? -39.861 -2.181 64.276 1.00 97.50 177 ILE A CA 1
ATOM 1426 C C . ILE A 1 177 ? -41.202 -2.869 64.540 1.00 97.50 177 ILE A C 1
ATOM 1428 O O . ILE A 1 177 ? -41.662 -2.898 65.682 1.00 97.50 177 ILE A O 1
ATOM 1432 N N . GLU A 1 178 ? -41.841 -3.414 63.503 1.00 96.81 178 GLU A N 1
ATOM 1433 C CA . GLU A 1 178 ? -43.134 -4.081 63.668 1.00 96.81 178 GLU A CA 1
ATOM 1434 C C . GLU A 1 178 ? -43.008 -5.356 64.512 1.00 96.81 178 GLU A C 1
ATOM 1436 O O . GLU A 1 178 ? -43.859 -5.607 65.360 1.00 96.81 178 GLU A O 1
ATOM 1441 N N . GLN A 1 179 ? -41.919 -6.118 64.378 1.00 96.81 179 GLN A N 1
ATOM 1442 C CA . GLN A 1 179 ? -41.641 -7.268 65.246 1.00 96.81 179 GLN A CA 1
ATOM 1443 C C . GLN A 1 179 ? -41.500 -6.860 66.715 1.00 96.81 179 GLN A C 1
ATOM 1445 O O . GLN A 1 179 ? -42.099 -7.500 67.578 1.00 96.81 179 GLN A O 1
A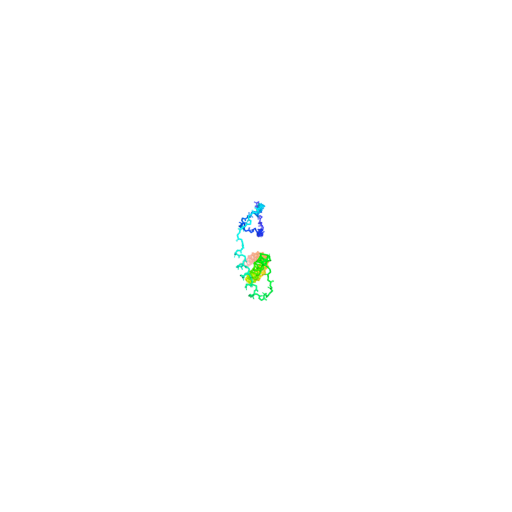TOM 1450 N N . LYS A 1 180 ? -40.776 -5.770 67.009 1.00 97.12 180 LYS A N 1
ATOM 1451 C CA . LYS A 1 180 ? -40.674 -5.234 68.378 1.00 97.12 180 LYS A CA 1
ATOM 1452 C C . LYS A 1 180 ? -42.043 -4.845 68.935 1.00 97.12 180 LYS A C 1
ATOM 1454 O O . LYS A 1 180 ? -42.370 -5.228 70.052 1.00 97.12 180 LYS A O 1
ATOM 1459 N N . ARG A 1 181 ? -42.878 -4.158 68.147 1.00 96.38 181 ARG A N 1
ATOM 1460 C CA . ARG A 1 181 ? -44.249 -3.795 68.553 1.00 96.38 181 ARG A CA 1
ATOM 1461 C C . ARG A 1 181 ? -45.121 -5.014 68.835 1.00 96.38 181 ARG A C 1
ATOM 1463 O O . ARG A 1 181 ? -45.863 -5.015 69.817 1.00 96.38 181 ARG A O 1
ATOM 1470 N N . VAL A 1 182 ? -45.042 -6.036 67.982 1.00 96.75 182 VAL A N 1
ATOM 1471 C CA . VAL A 1 182 ? -45.764 -7.298 68.178 1.00 96.75 182 VAL A CA 1
ATOM 1472 C C . VAL A 1 182 ? -45.326 -7.948 69.487 1.00 96.75 182 VAL A C 1
ATOM 1474 O O . VAL A 1 182 ? -46.190 -8.278 70.297 1.00 96.75 182 VAL A O 1
ATOM 1477 N N . GLU A 1 183 ? -44.022 -8.052 69.749 1.00 96.31 183 GLU A N 1
ATOM 1478 C CA . GLU A 1 183 ? -43.512 -8.647 70.989 1.00 96.31 183 GLU A CA 1
ATOM 1479 C C . GLU A 1 183 ? -43.938 -7.852 72.233 1.00 96.31 183 GLU A C 1
ATOM 1481 O O . GLU A 1 183 ? -44.440 -8.433 73.191 1.00 96.31 183 GLU A O 1
ATOM 1486 N N . GLU A 1 184 ? -43.850 -6.520 72.207 1.00 96.19 184 GLU A N 1
ATOM 1487 C CA . GLU A 1 184 ? -44.327 -5.668 73.306 1.00 96.19 184 GLU A CA 1
ATOM 1488 C C . GLU A 1 184 ? -45.832 -5.834 73.563 1.00 96.19 184 GLU A C 1
ATOM 1490 O O . GLU A 1 184 ? -46.279 -5.859 74.711 1.00 96.19 184 GLU A O 1
ATOM 1495 N N . SER A 1 185 ? -46.641 -5.930 72.503 1.00 94.88 185 SER A N 1
ATOM 1496 C CA . SER A 1 185 ? -48.086 -6.153 72.636 1.00 94.88 185 SER A CA 1
ATOM 1497 C C . SER A 1 185 ? -48.401 -7.533 73.219 1.00 94.88 185 SER A C 1
ATOM 1499 O O . SER A 1 185 ? -49.296 -7.656 74.057 1.00 94.88 185 SER A O 1
ATOM 1501 N N . ARG A 1 186 ? -47.619 -8.549 72.832 1.00 95.00 186 ARG A N 1
ATOM 1502 C CA . ARG A 1 186 ? -47.703 -9.926 73.327 1.00 95.00 186 ARG A CA 1
ATOM 1503 C C . ARG A 1 186 ? -47.378 -9.982 74.817 1.00 95.00 186 ARG A C 1
ATOM 1505 O O . ARG A 1 186 ? -48.183 -10.498 75.583 1.00 95.00 186 ARG A O 1
ATOM 1512 N N . GLN A 1 187 ? -46.275 -9.357 75.230 1.00 94.88 187 GLN A N 1
ATOM 1513 C CA . GLN A 1 187 ? -45.871 -9.252 76.636 1.00 94.88 187 GLN A CA 1
ATOM 1514 C C . GLN A 1 187 ? -46.942 -8.566 77.489 1.00 94.88 187 GLN A C 1
ATOM 1516 O O . GLN A 1 187 ? -47.328 -9.084 78.531 1.00 94.88 187 GLN A O 1
ATOM 1521 N N . LYS A 1 188 ? -47.500 -7.441 77.022 1.00 94.25 188 LYS A N 1
ATOM 1522 C CA . LYS A 1 188 ? -48.590 -6.745 77.729 1.00 94.25 188 LYS A CA 1
ATOM 1523 C C . LYS A 1 188 ? -49.839 -7.615 77.889 1.00 94.25 188 LYS A C 1
ATOM 1525 O O . LYS A 1 188 ? -50.480 -7.565 78.937 1.00 94.25 188 LYS A O 1
ATOM 1530 N N . ALA A 1 189 ? -50.201 -8.390 76.866 1.00 92.69 189 ALA A N 1
ATOM 1531 C CA . ALA A 1 189 ? -51.333 -9.311 76.936 1.00 92.69 189 ALA A CA 1
ATOM 1532 C C . ALA A 1 189 ? -51.076 -10.456 77.931 1.00 92.69 189 ALA A C 1
ATOM 1534 O O . ALA A 1 189 ? -51.951 -10.772 78.735 1.00 92.69 189 ALA A O 1
ATOM 1535 N N . GLU A 1 190 ? -49.872 -11.034 77.922 1.00 93.06 190 GLU A N 1
ATOM 1536 C CA . GLU A 1 190 ? -49.450 -12.062 78.881 1.00 93.06 190 GLU A CA 1
ATOM 1537 C C . GLU A 1 190 ? -49.466 -11.527 80.327 1.00 93.06 190 GLU A C 1
ATOM 1539 O O . GLU A 1 190 ? -50.026 -12.168 81.215 1.00 93.06 190 GLU A O 1
ATOM 1544 N N . GLU A 1 191 ? -48.949 -10.319 80.569 1.00 92.56 191 GLU A N 1
ATOM 1545 C CA . GLU A 1 191 ? -49.005 -9.668 81.886 1.00 92.56 191 GLU A CA 1
ATOM 1546 C C . GLU A 1 191 ? -50.434 -9.390 82.365 1.00 92.56 191 GLU A C 1
ATOM 1548 O O . GLU A 1 191 ? -50.714 -9.489 83.560 1.00 92.56 191 GLU A O 1
ATOM 1553 N N . ALA A 1 192 ? -51.334 -8.993 81.461 1.00 90.94 192 ALA A N 1
ATOM 1554 C CA . ALA A 1 192 ? -52.733 -8.752 81.797 1.00 90.94 192 ALA A CA 1
ATOM 1555 C C . ALA A 1 192 ? -53.449 -10.054 82.184 1.00 90.94 192 ALA A C 1
ATOM 1557 O O . ALA A 1 192 ? -54.212 -10.060 83.148 1.00 90.94 192 ALA A O 1
ATOM 1558 N N . LEU A 1 193 ? -53.166 -11.157 81.481 1.00 88.06 193 LEU A N 1
ATOM 1559 C CA . LEU A 1 193 ? -53.685 -12.485 81.817 1.00 88.06 193 LEU A CA 1
ATOM 1560 C C . LEU A 1 193 ? -53.132 -13.011 83.147 1.00 88.06 193 LEU A C 1
ATOM 1562 O O . LEU A 1 193 ? -53.869 -13.642 83.890 1.00 88.06 193 LEU A O 1
ATOM 1566 N N . ALA A 1 194 ? -51.870 -12.726 83.479 1.00 86.94 194 ALA A N 1
ATOM 1567 C CA . ALA A 1 194 ? -51.261 -13.150 84.743 1.00 86.94 194 ALA A CA 1
ATOM 1568 C C . ALA A 1 194 ? -51.809 -12.418 85.988 1.00 86.94 194 ALA A C 1
ATOM 1570 O O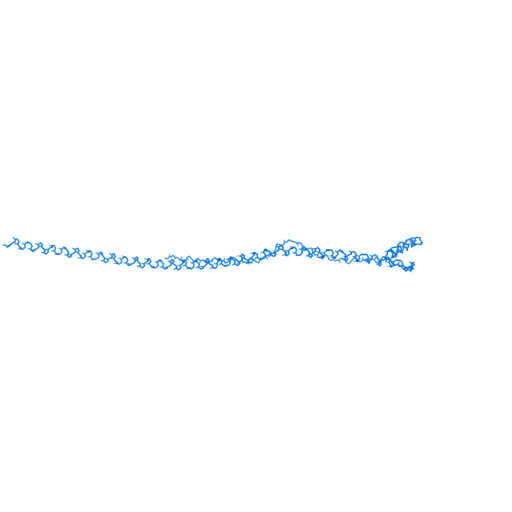 . ALA A 1 194 ? -51.528 -12.830 87.112 1.00 86.94 194 ALA A O 1
ATOM 1571 N N . LYS A 1 195 ? -52.539 -11.310 85.801 1.00 82.31 195 LYS A N 1
ATOM 1572 C CA . LYS A 1 195 ? -53.139 -10.498 86.877 1.00 82.31 195 LYS A CA 1
ATOM 1573 C C . LYS A 1 195 ? -54.620 -10.822 87.141 1.00 82.31 195 LYS A C 1
ATOM 1575 O O . LYS A 1 195 ? -55.192 -10.218 88.048 1.00 82.31 195 LYS A O 1
ATOM 1580 N N . LEU A 1 196 ? -55.226 -11.708 86.347 1.00 60.41 196 LEU A N 1
ATOM 1581 C CA . LEU A 1 196 ? -56.591 -12.234 86.502 1.00 60.41 196 LEU A CA 1
ATOM 1582 C C . LEU A 1 196 ? -56.581 -13.536 87.309 1.00 60.41 196 LEU A C 1
ATOM 1584 O O . LEU A 1 196 ? -57.558 -13.738 88.064 1.00 60.41 196 LEU A O 1
#

Foldseek 3Di:
DDDDPPPDDDDPPPPDPPDDDPDDDPPPPDPPPPPPPDPPPDDDPPPCPVVLVVLLVVLCVVCVVVVNPDDDDSVCSVVVVVVVVVVVVVVVVVVVVVVVVVVVVVVVVVVCVVVVVVVVVVVVVVVVVVVVVVVVVVVVVVVVVVVVVVVVVVVVVVVVVVVVVVVVVVVVVVVVVVVVVVVVVVVVVVVVVVVD

Secondary structure (DSSP, 8-state):
-------PPPPP-----------S---------------------TTTTTHHHHHHHHHHHHHHTTT--S---GGGHHHHHHHHHHHHHHHHHHHHHHHHHHHHHHHHHHHHHHHHHHHHHHHHHHHHHHHHHHHHHHHHHHHHHHHHHHHHHHHHHHHHHHHHHHHHHHHHHHHHHHHHHHHHHHHHHHHHHTT-

Radius of gyration: 55.04 Å; chains: 1; bounding box: 113×44×154 Å